Protein AF-0000000087147499 (afdb_homodimer)

Structure (mmCIF, N/CA/C/O backbone):
data_AF-0000000087147499-model_v1
#
loop_
_entity.id
_entity.type
_entity.pdbx_description
1 polymer 'DUF4188 domain-containing protein'
#
loop_
_atom_site.group_PDB
_atom_site.id
_atom_site.type_symbol
_atom_site.label_atom_id
_atom_site.label_alt_id
_atom_site.label_comp_id
_atom_site.label_asym_id
_atom_site.label_entity_id
_atom_site.label_seq_id
_atom_site.pdbx_PDB_ins_code
_atom_site.Cartn_x
_atom_site.Cartn_y
_atom_site.Cartn_z
_atom_site.occupancy
_atom_site.B_iso_or_equiv
_atom_site.auth_seq_id
_atom_site.auth_comp_id
_atom_site.auth_asym_id
_atom_site.auth_atom_id
_atom_site.pdbx_PDB_model_num
ATOM 1 N N . MET A 1 1 ? 22.266 6.664 6.832 1 41.16 1 MET A N 1
ATOM 2 C CA . MET A 1 1 ? 20.859 6.52 7.227 1 41.16 1 MET A CA 1
ATOM 3 C C . MET A 1 1 ? 20.062 7.773 6.887 1 41.16 1 MET A C 1
ATOM 5 O O . MET A 1 1 ? 20.391 8.867 7.352 1 41.16 1 MET A O 1
ATOM 9 N N . THR A 1 2 ? 19.609 8.023 5.672 1 61.56 2 THR A N 1
ATOM 10 C CA . THR A 1 2 ? 19.078 9.336 5.316 1 61.56 2 THR A CA 1
ATOM 11 C C . THR A 1 2 ? 18.109 9.828 6.379 1 61.56 2 THR A C 1
ATOM 13 O O . THR A 1 2 ? 17.25 9.07 6.852 1 61.56 2 THR A O 1
ATOM 16 N N . GLY A 1 3 ? 18.562 10.781 7.137 1 85.5 3 GLY A N 1
ATOM 17 C CA . GLY A 1 3 ? 17.984 11.289 8.367 1 85.5 3 GLY A CA 1
ATOM 18 C C . GLY A 1 3 ? 16.578 11.82 8.195 1 85.5 3 GLY A C 1
ATOM 19 O O . GLY A 1 3 ? 16.094 11.938 7.066 1 85.5 3 GLY A O 1
ATOM 20 N N . VAL A 1 4 ? 15.875 11.898 9.242 1 92.88 4 VAL A N 1
ATOM 21 C CA . VAL A 1 4 ? 14.539 12.477 9.328 1 92.88 4 VAL A CA 1
ATOM 22 C C . VAL A 1 4 ? 14.562 13.914 8.812 1 92.88 4 VAL A C 1
ATOM 24 O O . VAL A 1 4 ? 15.453 14.695 9.172 1 92.88 4 VAL A O 1
ATOM 27 N N . ILE A 1 5 ? 13.719 14.25 7.859 1 92.94 5 ILE A N 1
ATOM 28 C CA . ILE A 1 5 ? 13.508 15.609 7.367 1 92.94 5 ILE A CA 1
ATOM 29 C C . ILE A 1 5 ? 12.477 16.328 8.242 1 92.94 5 ILE A C 1
ATOM 31 O O . ILE A 1 5 ? 11.289 15.992 8.219 1 92.94 5 ILE A O 1
ATOM 35 N N . PRO A 1 6 ? 12.93 17.234 9 1 90 6 PRO A N 1
ATOM 36 C CA . PRO A 1 6 ? 12.055 17.859 10 1 90 6 PRO A CA 1
ATOM 37 C C . PRO A 1 6 ? 11.133 18.922 9.398 1 90 6 PRO A C 1
ATOM 39 O O . PRO A 1 6 ? 11.109 20.062 9.867 1 90 6 PRO A O 1
ATOM 42 N N . GLU A 1 7 ? 10.492 18.672 8.406 1 91.25 7 GLU A N 1
ATOM 43 C CA . GLU A 1 7 ? 9.516 19.531 7.742 1 91.25 7 GLU A CA 1
ATOM 44 C C . GLU A 1 7 ? 8.508 18.703 6.945 1 91.25 7 GLU A C 1
ATOM 46 O O . GLU A 1 7 ? 8.68 17.5 6.777 1 91.25 7 GLU A O 1
ATOM 51 N N . ARG A 1 8 ? 7.469 19.391 6.527 1 94.81 8 ARG A N 1
ATOM 52 C CA . ARG A 1 8 ? 6.457 18.766 5.676 1 94.81 8 ARG A CA 1
ATOM 53 C C . ARG A 1 8 ? 6.84 18.875 4.203 1 94.81 8 ARG A C 1
ATOM 55 O O . ARG A 1 8 ? 7.02 19.984 3.68 1 94.81 8 ARG A O 1
ATOM 62 N N . VAL A 1 9 ? 6.961 17.719 3.576 1 96.5 9 VAL A N 1
ATOM 63 C CA . VAL A 1 9 ? 7.379 17.719 2.178 1 96.5 9 VAL A CA 1
ATOM 64 C C . VAL A 1 9 ? 6.445 16.828 1.361 1 96.5 9 VAL A C 1
ATOM 66 O O . VAL A 1 9 ? 5.664 16.062 1.922 1 96.5 9 VAL A O 1
ATOM 69 N N . THR A 1 10 ? 6.434 17.031 0.096 1 97.75 10 THR A N 1
ATOM 70 C CA . THR A 1 10 ? 5.742 16.188 -0.875 1 97.75 10 THR A CA 1
ATOM 71 C C . THR A 1 10 ? 6.719 15.641 -1.912 1 97.75 10 THR A C 1
ATOM 73 O O . THR A 1 10 ? 7.887 16.031 -1.939 1 97.75 10 THR A O 1
ATOM 76 N N . ALA A 1 11 ? 6.258 14.68 -2.676 1 97.88 11 ALA A N 1
ATOM 77 C CA . ALA A 1 11 ? 7.105 14.031 -3.674 1 97.88 11 ALA A CA 1
ATOM 78 C C . ALA A 1 11 ? 6.59 14.289 -5.086 1 97.88 11 ALA A C 1
ATOM 80 O O . ALA A 1 11 ? 5.391 14.172 -5.344 1 97.88 11 ALA A O 1
ATOM 81 N N . ARG A 1 12 ? 7.465 14.625 -5.934 1 96.44 12 ARG A N 1
ATOM 82 C CA . ARG A 1 12 ? 7.16 14.758 -7.355 1 96.44 12 ARG A CA 1
ATOM 83 C C . ARG A 1 12 ? 7.781 13.617 -8.156 1 96.44 12 ARG A C 1
ATOM 85 O O . ARG A 1 12 ? 9 13.477 -8.195 1 96.44 12 ARG A O 1
ATOM 92 N N . VAL A 1 13 ? 6.93 12.844 -8.719 1 95.56 13 VAL A N 1
ATOM 93 C CA . VAL A 1 13 ? 7.355 11.75 -9.586 1 95.56 13 VAL A CA 1
ATOM 94 C C . VAL A 1 13 ? 6.906 12.031 -11.016 1 95.56 13 VAL A C 1
ATOM 96 O O . VAL A 1 13 ? 5.727 12.289 -11.266 1 95.56 13 VAL A O 1
ATOM 99 N N . ASP A 1 14 ? 7.828 11.953 -11.945 1 92.31 14 ASP A N 1
ATOM 100 C CA . ASP A 1 14 ? 7.496 12.227 -13.344 1 92.31 14 ASP A CA 1
ATOM 101 C C . ASP A 1 14 ? 7.023 10.961 -14.055 1 92.31 14 ASP A C 1
ATOM 103 O O . ASP A 1 14 ? 7.57 9.883 -13.828 1 92.31 14 ASP A O 1
ATOM 107 N N . GLY A 1 15 ? 5.973 11.133 -14.836 1 94 15 GLY A N 1
ATOM 108 C CA . GLY A 1 15 ? 5.516 10.039 -15.672 1 94 15 GLY A CA 1
ATOM 109 C C . GLY A 1 15 ? 4.684 9.016 -14.922 1 94 15 GLY A C 1
ATOM 110 O O . GLY A 1 15 ? 4.082 9.336 -13.891 1 94 15 GLY A O 1
ATOM 111 N N . THR A 1 16 ? 4.469 7.887 -15.508 1 96.62 16 THR A N 1
ATOM 112 C CA . THR A 1 16 ? 3.705 6.785 -14.938 1 96.62 16 THR A CA 1
ATOM 113 C C . THR A 1 16 ? 4.594 5.906 -14.062 1 96.62 16 THR A C 1
ATOM 115 O O . THR A 1 16 ? 5.816 5.898 -14.219 1 96.62 16 THR A O 1
ATOM 118 N N . PHE A 1 17 ? 4.035 5.297 -13.109 1 98.19 17 PHE A N 1
ATOM 119 C CA . PHE A 1 17 ? 4.719 4.293 -12.305 1 98.19 17 PHE A CA 1
ATOM 120 C C . PHE A 1 17 ? 3.744 3.227 -11.82 1 98.19 17 PHE A C 1
ATOM 122 O O . PHE A 1 17 ? 2.549 3.295 -12.109 1 98.19 17 PHE A O 1
ATOM 129 N N . VAL A 1 18 ? 4.301 2.195 -11.172 1 98.69 18 VAL A N 1
ATOM 130 C CA . VAL A 1 18 ? 3.492 1.078 -10.703 1 98.69 18 VAL A CA 1
ATOM 131 C C . VAL A 1 18 ? 3.672 0.911 -9.195 1 98.69 18 VAL A C 1
ATOM 133 O O . VAL A 1 18 ? 4.793 0.985 -8.688 1 98.69 18 VAL A O 1
ATOM 136 N N . VAL A 1 19 ? 2.588 0.88 -8.484 1 98.88 19 VAL A N 1
ATOM 137 C CA . VAL A 1 19 ? 2.6 0.433 -7.098 1 98.88 19 VAL A CA 1
ATOM 138 C C . VAL A 1 19 ? 2.234 -1.048 -7.027 1 98.88 19 VAL A C 1
ATOM 140 O O . VAL A 1 19 ? 1.17 -1.454 -7.496 1 98.88 19 VAL A O 1
ATOM 143 N N . PHE A 1 20 ? 3.154 -1.852 -6.547 1 98.88 20 PHE A N 1
ATOM 144 C CA . PHE A 1 20 ? 3.012 -3.299 -6.449 1 98.88 20 PHE A CA 1
ATOM 145 C C . PHE A 1 20 ? 3.031 -3.748 -4.992 1 98.88 20 PHE A C 1
ATOM 147 O O . PHE A 1 20 ? 4.031 -3.566 -4.297 1 98.88 20 PHE A O 1
ATOM 154 N N . ARG A 1 21 ? 1.914 -4.273 -4.547 1 98.75 21 ARG A N 1
ATOM 155 C CA . ARG A 1 21 ? 1.819 -4.82 -3.195 1 98.75 21 ARG A CA 1
ATOM 156 C C . ARG A 1 21 ? 1.794 -6.344 -3.221 1 98.75 21 ARG A C 1
ATOM 158 O O . ARG A 1 21 ? 0.967 -6.945 -3.908 1 98.75 21 ARG A O 1
ATOM 165 N N . ILE A 1 22 ? 2.672 -6.902 -2.451 1 98.31 22 ILE A N 1
ATOM 166 C CA . ILE A 1 22 ? 2.758 -8.359 -2.398 1 98.31 22 ILE A CA 1
ATOM 167 C C . ILE A 1 22 ? 2.861 -8.812 -0.946 1 98.31 22 ILE A C 1
ATOM 169 O O . ILE A 1 22 ? 3.502 -8.156 -0.125 1 98.31 22 ILE A O 1
ATOM 173 N N . GLY A 1 23 ? 2.207 -9.945 -0.702 1 96.94 23 GLY A N 1
ATOM 174 C CA . GLY A 1 23 ? 2.232 -10.406 0.676 1 96.94 23 GLY A CA 1
ATOM 175 C C . GLY A 1 23 ? 2.135 -11.914 0.801 1 96.94 23 GLY A C 1
ATOM 176 O O . GLY A 1 23 ? 1.7 -12.594 -0.132 1 96.94 23 GLY A O 1
ATOM 177 N N . MET A 1 24 ? 2.564 -12.359 1.915 1 96.5 24 MET A N 1
ATOM 178 C CA . MET A 1 24 ? 2.449 -13.75 2.363 1 96.5 24 MET A CA 1
ATOM 179 C C . MET A 1 24 ? 1.695 -13.828 3.686 1 96.5 24 MET A C 1
ATOM 181 O O . MET A 1 24 ? 1.859 -12.969 4.555 1 96.5 24 MET A O 1
ATOM 185 N N . ARG A 1 25 ? 0.899 -14.812 3.797 1 96.38 25 ARG A N 1
ATOM 186 C CA . ARG A 1 25 ? 0.201 -15.094 5.047 1 96.38 25 ARG A CA 1
ATOM 187 C C . ARG A 1 25 ? 0.507 -16.5 5.547 1 96.38 25 ARG A C 1
ATOM 189 O O . ARG A 1 25 ? 0.415 -17.469 4.785 1 96.38 25 ARG A O 1
ATOM 196 N N . ILE A 1 26 ? 0.837 -16.562 6.801 1 95.94 26 ILE A N 1
ATOM 197 C CA . ILE A 1 26 ? 1.053 -17.859 7.43 1 95.94 26 ILE A CA 1
ATOM 198 C C . ILE A 1 26 ? -0.257 -18.359 8.031 1 95.94 26 ILE A C 1
ATOM 200 O O . ILE A 1 26 ? -0.681 -17.891 9.094 1 95.94 26 ILE A O 1
ATOM 204 N N . ASN A 1 27 ? -0.814 -19.344 7.355 1 94.81 27 ASN A N 1
ATOM 205 C CA . ASN A 1 27 ? -2.092 -19.891 7.805 1 94.81 27 ASN A CA 1
ATOM 206 C C . ASN A 1 27 ? -1.899 -20.953 8.891 1 94.81 27 ASN A C 1
ATOM 208 O O . ASN A 1 27 ? -2.76 -21.109 9.758 1 94.81 27 ASN A O 1
ATOM 212 N N . SER A 1 28 ? -0.826 -21.641 8.727 1 93.5 28 SER A N 1
ATOM 213 C CA . SER A 1 28 ? -0.449 -22.625 9.727 1 93.5 28 SER A CA 1
ATOM 214 C C . SER A 1 28 ? 0.905 -22.297 10.352 1 93.5 28 SER A C 1
ATOM 216 O O . SER A 1 28 ? 1.939 -22.797 9.891 1 93.5 28 SER A O 1
ATOM 218 N N . LEU A 1 29 ? 0.872 -21.703 11.484 1 94.19 29 LEU A N 1
ATOM 219 C CA . LEU A 1 29 ? 2.074 -21.141 12.094 1 94.19 29 LEU A CA 1
ATOM 220 C C . LEU A 1 29 ? 3.033 -22.25 12.516 1 94.19 29 LEU A C 1
ATOM 222 O O . LEU A 1 29 ? 4.254 -22.062 12.484 1 94.19 29 LEU A O 1
ATOM 226 N N . TRP A 1 30 ? 2.484 -23.422 12.852 1 94.06 30 TRP A N 1
ATOM 227 C CA . TRP A 1 30 ? 3.314 -24.484 13.406 1 94.06 30 TRP A CA 1
ATOM 228 C C . TRP A 1 30 ? 4.035 -25.25 12.305 1 94.06 30 TRP A C 1
ATOM 230 O O . TRP A 1 30 ? 4.992 -25.984 12.57 1 94.06 30 TRP A O 1
ATOM 240 N N . LYS A 1 31 ? 3.555 -25.141 11.125 1 93.5 31 LYS A N 1
ATOM 241 C CA . LYS A 1 31 ? 4.172 -25.859 10.016 1 93.5 31 LYS A CA 1
ATOM 242 C C . LYS A 1 31 ? 5.301 -25.047 9.391 1 93.5 31 LYS A C 1
ATOM 244 O O . LYS A 1 31 ? 5.246 -24.688 8.211 1 93.5 31 LYS A O 1
ATOM 249 N N . VAL A 1 32 ? 6.316 -24.859 10.141 1 94.19 32 VAL A N 1
ATOM 250 C CA . VAL A 1 32 ? 7.441 -24 9.805 1 94.19 32 VAL A CA 1
ATOM 251 C C . VAL A 1 32 ? 8.062 -24.438 8.484 1 94.19 32 VAL A C 1
ATOM 253 O O . VAL A 1 32 ? 8.461 -23.609 7.664 1 94.19 32 VAL A O 1
ATOM 256 N N . HIS A 1 33 ? 8.07 -25.703 8.234 1 91.69 33 HIS A N 1
ATOM 257 C CA . HIS A 1 33 ? 8.719 -26.25 7.043 1 91.69 33 HIS A CA 1
ATOM 258 C C . HIS A 1 33 ? 7.945 -25.891 5.781 1 91.69 33 HIS A C 1
ATOM 260 O O . HIS A 1 33 ? 8.469 -26 4.672 1 91.69 33 HIS A O 1
ATOM 266 N N . ARG A 1 34 ? 6.695 -25.5 5.992 1 91.06 34 ARG A N 1
ATOM 267 C CA . ARG A 1 34 ? 5.867 -25.172 4.836 1 91.06 34 ARG A CA 1
ATOM 268 C C . ARG A 1 34 ? 6.012 -23.688 4.473 1 91.06 34 ARG A C 1
ATOM 270 O O . ARG A 1 34 ? 6.082 -23.344 3.293 1 91.06 34 ARG A O 1
ATOM 277 N N . TRP A 1 35 ? 6.125 -22.859 5.484 1 92.94 35 TRP A N 1
ATOM 278 C CA . TRP A 1 35 ? 6.062 -21.438 5.16 1 92.94 35 TRP A CA 1
ATOM 279 C C . TRP A 1 35 ? 7.453 -20.812 5.172 1 92.94 35 TRP A C 1
ATOM 281 O O . TRP A 1 35 ? 7.672 -19.766 4.57 1 92.94 35 TRP A O 1
ATOM 291 N N . LEU A 1 36 ? 8.422 -21.375 5.777 1 94.31 36 LEU A N 1
ATOM 292 C CA . LEU A 1 36 ? 9.75 -20.781 5.891 1 94.31 36 LEU A CA 1
ATOM 293 C C . LEU A 1 36 ? 10.398 -20.641 4.52 1 94.31 36 LEU A C 1
ATOM 295 O O . LEU A 1 36 ? 10.961 -19.594 4.199 1 94.31 36 LEU A O 1
ATOM 299 N N . PRO A 1 37 ? 10.359 -21.688 3.666 1 92.62 37 PRO A N 1
ATOM 300 C CA . PRO A 1 37 ? 10.969 -21.516 2.344 1 92.62 37 PRO A CA 1
ATOM 301 C C . PRO A 1 37 ? 10.359 -20.375 1.549 1 92.62 37 PRO A C 1
ATOM 303 O O . PRO A 1 37 ? 11.078 -19.656 0.841 1 92.62 37 PRO A O 1
ATOM 306 N N . VAL A 1 38 ? 9.039 -20.219 1.616 1 92.69 38 VAL A N 1
ATOM 307 C CA . VAL A 1 38 ? 8.352 -19.125 0.925 1 92.69 38 VAL A CA 1
ATOM 308 C C . VAL A 1 38 ? 8.82 -17.781 1.486 1 92.69 38 VAL A C 1
ATOM 310 O O . VAL A 1 38 ? 9.141 -16.875 0.729 1 92.69 38 VAL A O 1
ATOM 313 N N . PHE A 1 39 ? 8.938 -17.766 2.771 1 94.81 39 PHE A N 1
ATOM 314 C CA . PHE A 1 39 ? 9.367 -16.562 3.461 1 94.81 39 PHE A CA 1
ATOM 315 C C . PHE A 1 39 ? 10.773 -16.172 3.029 1 94.81 39 PHE A C 1
ATOM 317 O O . PHE A 1 39 ? 11.055 -14.984 2.807 1 94.81 39 PHE A O 1
ATOM 324 N N . LEU A 1 40 ? 11.648 -17.047 2.811 1 94.75 40 LEU A N 1
ATOM 325 C CA . LEU A 1 40 ? 13.055 -16.797 2.529 1 94.75 40 LEU A CA 1
ATOM 326 C C . LEU A 1 40 ? 13.266 -16.453 1.059 1 94.75 40 LEU A C 1
ATOM 328 O O . LEU A 1 40 ? 14.328 -15.961 0.677 1 94.75 40 LEU A O 1
ATOM 332 N N . SER A 1 41 ? 12.273 -16.688 0.275 1 95.06 41 SER A N 1
ATOM 333 C CA . SER A 1 41 ? 12.398 -16.375 -1.146 1 95.06 41 SER A CA 1
ATOM 334 C C . SER A 1 41 ? 12.391 -14.875 -1.386 1 95.06 41 SER A C 1
ATOM 336 O O . SER A 1 41 ? 13.016 -14.383 -2.33 1 95.06 41 SER A O 1
ATOM 338 N N . MET A 1 42 ? 11.758 -14.188 -0.519 1 95 42 MET A N 1
ATOM 339 C CA . MET A 1 42 ? 11.547 -12.75 -0.71 1 95 42 MET A CA 1
ATOM 340 C C . MET A 1 42 ? 12.867 -12 -0.647 1 95 42 MET A C 1
ATOM 342 O O . MET A 1 42 ? 13.203 -11.242 -1.563 1 95 42 MET A O 1
ATOM 346 N N . PRO A 1 43 ? 13.695 -12.211 0.423 1 95.69 43 PRO A N 1
ATOM 347 C CA . PRO A 1 43 ? 14.969 -11.484 0.461 1 95.69 43 PRO A CA 1
ATOM 348 C C . PRO A 1 43 ? 15.891 -11.844 -0.702 1 95.69 43 PRO A C 1
ATOM 350 O O . PRO A 1 43 ? 16.672 -11 -1.164 1 95.69 43 PRO A O 1
ATOM 353 N N . ARG A 1 44 ? 15.867 -13.016 -1.183 1 96.06 44 ARG A N 1
ATOM 354 C CA . ARG A 1 44 ? 16.656 -13.406 -2.344 1 96.06 44 ARG A CA 1
ATOM 355 C C . ARG A 1 44 ? 16.25 -12.602 -3.576 1 96.06 44 ARG A C 1
ATOM 357 O O . ARG A 1 44 ? 17.109 -12.078 -4.289 1 96.06 44 ARG A O 1
ATOM 364 N N . MET A 1 45 ? 15.016 -12.516 -3.768 1 97.88 45 MET A N 1
ATOM 365 C CA . MET A 1 45 ? 14.5 -11.766 -4.91 1 97.88 45 MET A CA 1
ATOM 366 C C . MET A 1 45 ? 14.852 -10.289 -4.793 1 97.88 45 MET A C 1
ATOM 368 O O . MET A 1 45 ? 15.234 -9.656 -5.777 1 97.88 45 MET A O 1
ATOM 372 N N . LEU A 1 46 ? 14.727 -9.781 -3.609 1 97.44 46 LEU A N 1
ATOM 373 C CA . LEU A 1 46 ? 15 -8.367 -3.396 1 97.44 46 LEU A CA 1
ATOM 374 C C . LEU A 1 46 ? 16.469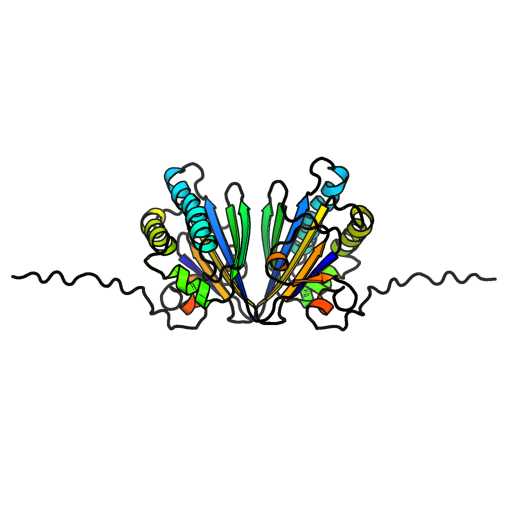 -8.055 -3.643 1 97.44 46 LEU A C 1
ATOM 376 O O . LEU A 1 46 ? 16.797 -7.035 -4.258 1 97.44 46 LEU A O 1
ATOM 380 N N . ARG A 1 47 ? 17.375 -8.914 -3.195 1 97.06 47 ARG A N 1
ATOM 381 C CA . ARG A 1 47 ? 18.797 -8.727 -3.416 1 97.06 47 ARG A CA 1
ATOM 382 C C . ARG A 1 47 ? 19.125 -8.711 -4.906 1 97.06 47 ARG A C 1
ATOM 384 O O . ARG A 1 47 ? 19.922 -7.875 -5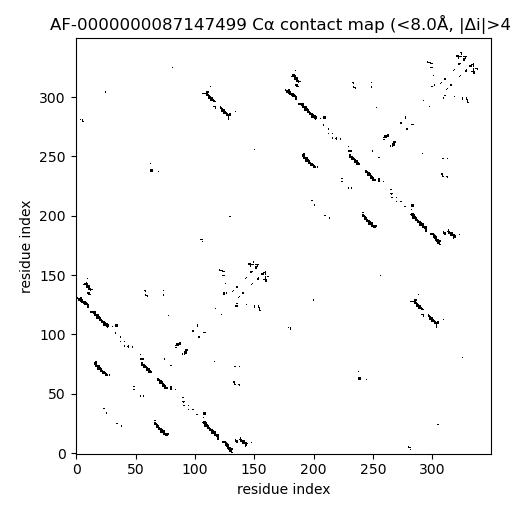.363 1 97.06 47 ARG A O 1
ATOM 391 N N . GLU A 1 48 ? 18.516 -9.625 -5.562 1 97.44 48 GLU A N 1
ATOM 392 C CA . GLU A 1 48 ? 18.703 -9.727 -7.008 1 97.44 48 GLU A CA 1
ATOM 393 C C . GLU A 1 48 ? 18.25 -8.461 -7.715 1 97.44 48 GLU A C 1
ATOM 395 O O . GLU A 1 48 ? 18.953 -7.93 -8.578 1 97.44 48 GLU A O 1
ATOM 400 N N . LEU A 1 49 ? 17.094 -7.965 -7.355 1 97.94 49 LEU A N 1
ATOM 401 C CA . LEU A 1 49 ? 16.516 -6.77 -7.965 1 97.94 49 LEU A CA 1
ATOM 402 C C . LEU A 1 49 ? 17.344 -5.535 -7.625 1 97.94 49 LEU A C 1
ATOM 404 O O . LEU A 1 49 ? 17.594 -4.695 -8.492 1 97.94 49 LEU A O 1
ATOM 408 N N . GLU A 1 50 ? 17.797 -5.422 -6.398 1 95.94 50 GLU A N 1
ATOM 409 C CA . GLU A 1 50 ? 18.547 -4.266 -5.934 1 95.94 50 GLU A CA 1
ATOM 410 C C . GLU A 1 50 ? 19.938 -4.23 -6.562 1 95.94 50 GLU A C 1
ATOM 412 O O . GLU A 1 50 ? 20.531 -3.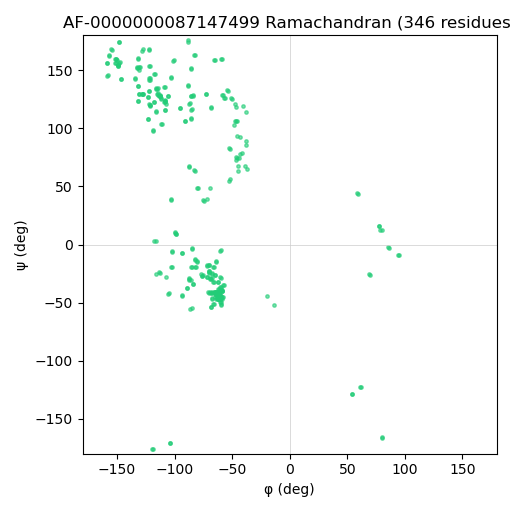158 -6.723 1 95.94 50 GLU A O 1
ATOM 417 N N . ALA A 1 51 ? 20.422 -5.348 -6.969 1 96.81 51 ALA A N 1
ATOM 418 C CA . ALA A 1 51 ? 21.766 -5.449 -7.555 1 96.81 51 ALA A CA 1
ATOM 419 C C . ALA A 1 51 ? 21.75 -5.023 -9.016 1 96.81 51 ALA A C 1
ATOM 421 O O . ALA A 1 51 ? 22.812 -4.77 -9.602 1 96.81 51 ALA A O 1
ATOM 422 N N . ASP A 1 52 ? 20.594 -4.938 -9.609 1 96.94 52 ASP A N 1
ATOM 423 C CA . ASP A 1 52 ? 20.453 -4.578 -11.016 1 96.94 52 ASP A CA 1
ATOM 424 C C . ASP A 1 52 ? 19.812 -3.205 -11.172 1 96.94 52 ASP A C 1
ATOM 426 O O . ASP A 1 52 ? 18.578 -3.086 -11.141 1 96.94 52 ASP A O 1
ATOM 430 N N . PRO A 1 53 ? 20.562 -2.232 -11.469 1 94.19 53 PRO A N 1
ATOM 431 C CA . PRO A 1 53 ? 19.984 -0.892 -11.602 1 94.19 53 PRO A CA 1
ATOM 432 C C . PRO A 1 53 ? 18.984 -0.791 -12.742 1 94.19 53 PRO A C 1
ATOM 434 O O . PRO A 1 53 ? 18.188 0.153 -12.789 1 94.19 53 PRO A O 1
ATOM 437 N N . GLU A 1 54 ? 18.969 -1.752 -13.609 1 96.62 54 GLU A N 1
ATOM 438 C CA . GLU A 1 54 ? 18.078 -1.715 -14.766 1 96.62 54 GLU A CA 1
ATOM 439 C C . GLU A 1 54 ? 16.828 -2.572 -14.531 1 96.62 54 GLU A C 1
ATOM 441 O O . GLU A 1 54 ? 16.031 -2.775 -15.445 1 96.62 54 GLU A O 1
ATOM 446 N N . SER A 1 55 ? 16.625 -3.016 -13.352 1 97.62 55 SER A N 1
ATOM 447 C CA . SER A 1 55 ? 15.516 -3.912 -13.055 1 97.62 55 SER A CA 1
ATOM 448 C C . SER A 1 55 ? 14.18 -3.189 -13.164 1 97.62 55 SER A C 1
ATOM 450 O O . SER A 1 55 ? 13.148 -3.816 -13.414 1 97.62 55 SER A O 1
ATOM 452 N N . GLY A 1 56 ? 14.211 -1.84 -12.906 1 98.12 56 GLY A N 1
ATOM 453 C CA . GLY A 1 56 ? 12.992 -1.057 -12.891 1 98.12 56 GLY A CA 1
ATOM 454 C C . GLY A 1 56 ? 12.391 -0.922 -11.5 1 98.12 56 GLY A C 1
ATOM 455 O O . GLY A 1 56 ? 11.43 -0.179 -11.305 1 98.12 56 GLY A O 1
ATOM 456 N N . LEU A 1 57 ? 12.922 -1.66 -10.5 1 98.5 57 LEU A N 1
ATOM 457 C CA . LEU A 1 57 ? 12.492 -1.478 -9.117 1 98.5 57 LEU A CA 1
ATOM 458 C C . LEU A 1 57 ? 13.039 -0.171 -8.555 1 98.5 57 LEU A C 1
ATOM 460 O O . LEU A 1 57 ? 14.242 0.084 -8.609 1 98.5 57 LEU A O 1
ATOM 464 N N . LEU A 1 58 ? 12.18 0.611 -7.988 1 97.81 58 LEU A N 1
ATOM 465 C CA . LEU A 1 58 ? 12.57 1.938 -7.523 1 97.81 58 LEU A CA 1
ATOM 466 C C . LEU A 1 58 ? 12.695 1.967 -6.004 1 97.81 58 LEU A C 1
ATOM 468 O O . LEU A 1 58 ? 13.594 2.615 -5.465 1 97.81 58 LEU A O 1
ATOM 472 N N . GLU A 1 59 ? 11.797 1.36 -5.344 1 97.75 59 GLU A N 1
ATOM 473 C CA . GLU A 1 59 ? 11.727 1.393 -3.887 1 97.75 59 GLU A CA 1
ATOM 474 C C . GLU A 1 59 ? 10.93 0.211 -3.344 1 97.75 59 GLU A C 1
ATOM 476 O O . GLU A 1 59 ? 10.016 -0.285 -4.008 1 97.75 59 GLU A O 1
ATOM 481 N N . THR A 1 60 ? 11.336 -0.289 -2.191 1 97.75 60 THR A N 1
ATOM 482 C CA . THR A 1 60 ? 10.586 -1.314 -1.469 1 97.75 60 THR A CA 1
ATOM 483 C C . THR A 1 60 ? 10.367 -0.897 -0.019 1 97.75 60 THR A C 1
ATOM 485 O O . THR A 1 60 ? 11.289 -0.429 0.649 1 97.75 60 THR A O 1
ATOM 488 N N . GLN A 1 61 ? 9.125 -0.99 0.378 1 96.06 61 GLN A N 1
ATOM 489 C CA . GLN A 1 61 ? 8.758 -0.854 1.784 1 96.06 61 GLN A CA 1
ATOM 490 C C . GLN A 1 61 ? 8.242 -2.174 2.348 1 96.06 61 GLN A C 1
ATOM 492 O O . GLN A 1 61 ? 7.32 -2.777 1.788 1 96.06 61 GLN A O 1
ATOM 497 N N . ALA A 1 62 ? 8.836 -2.545 3.475 1 94.56 62 ALA A N 1
ATOM 498 C CA . ALA A 1 62 ? 8.445 -3.816 4.078 1 94.56 62 ALA A CA 1
ATOM 499 C C . ALA A 1 62 ? 7.652 -3.592 5.363 1 94.56 62 ALA A C 1
ATOM 501 O O . ALA A 1 62 ? 7.973 -2.695 6.148 1 94.56 62 ALA A O 1
ATOM 502 N N . SER A 1 63 ? 6.605 -4.312 5.492 1 94.19 63 SER A N 1
ATOM 503 C CA . SER A 1 63 ? 5.824 -4.438 6.719 1 94.19 63 SER A CA 1
ATOM 504 C C . SER A 1 63 ? 5.719 -5.895 7.156 1 94.19 63 SER A C 1
ATOM 506 O O . SER A 1 63 ? 4.945 -6.668 6.582 1 94.19 63 SER A O 1
ATOM 508 N N . LEU A 1 64 ? 6.441 -6.172 8.242 1 92.31 64 LEU A N 1
ATOM 509 C CA . LEU A 1 64 ? 6.52 -7.559 8.688 1 92.31 64 LEU A CA 1
ATOM 510 C C . LEU A 1 64 ? 5.719 -7.766 9.969 1 92.31 64 LEU A C 1
ATOM 512 O O . LEU A 1 64 ? 5.891 -7.027 10.938 1 92.31 64 LEU A O 1
ATOM 516 N N . GLY A 1 65 ? 4.824 -8.688 9.867 1 89.81 65 GLY A N 1
ATOM 517 C CA . GLY A 1 65 ? 4.035 -9.07 11.031 1 89.81 65 GLY A CA 1
ATOM 518 C C . GLY A 1 65 ? 4.207 -10.523 11.422 1 89.81 65 GLY A C 1
ATOM 519 O O . GLY A 1 65 ? 5.043 -11.227 10.852 1 89.81 65 GLY A O 1
ATOM 520 N N . LEU A 1 66 ? 3.432 -10.891 12.422 1 86.94 66 LEU A N 1
ATOM 521 C CA . LEU A 1 66 ? 3.525 -12.258 12.914 1 86.94 66 LEU A CA 1
ATOM 522 C C . LEU A 1 66 ? 3.02 -13.25 11.867 1 86.94 66 LEU A C 1
ATOM 524 O O . LEU A 1 66 ? 3.701 -14.219 11.547 1 86.94 66 LEU A O 1
ATOM 528 N N . ARG A 1 67 ? 1.876 -12.961 11.258 1 92.69 67 ARG A N 1
ATOM 529 C CA . ARG A 1 67 ? 1.28 -13.898 10.312 1 92.69 67 ARG A CA 1
ATOM 530 C C . ARG A 1 67 ? 1.288 -13.328 8.898 1 92.69 67 ARG A C 1
ATOM 532 O O . ARG A 1 67 ? 1.243 -14.07 7.918 1 92.69 67 ARG A O 1
ATOM 539 N N . GLU A 1 68 ? 1.336 -12.023 8.891 1 94.75 68 GLU A N 1
ATOM 540 C CA . GLU A 1 68 ? 1.213 -11.359 7.594 1 94.75 68 GLU A CA 1
ATOM 541 C C . GLU A 1 68 ? 2.467 -10.555 7.262 1 94.75 68 GLU A C 1
ATOM 543 O O . GLU A 1 68 ? 2.902 -9.719 8.055 1 94.75 68 GLU A O 1
ATOM 548 N N . GLN A 1 69 ? 3.064 -10.883 6.137 1 95.69 69 GLN A N 1
ATOM 549 C CA . GLN A 1 69 ? 4.199 -10.141 5.594 1 95.69 69 GLN A CA 1
ATOM 550 C C . GLN A 1 69 ? 3.818 -9.414 4.309 1 95.69 69 GLN A C 1
ATOM 552 O O . GLN A 1 69 ? 3.307 -10.023 3.371 1 95.69 69 GLN A O 1
ATOM 557 N N . THR A 1 70 ? 4.074 -8.125 4.312 1 97.25 70 THR A N 1
ATOM 558 C CA . THR A 1 70 ? 3.684 -7.367 3.131 1 97.25 70 THR A CA 1
ATOM 559 C C . THR A 1 70 ? 4.828 -6.477 2.66 1 97.25 70 THR A C 1
ATOM 561 O O . THR A 1 70 ? 5.508 -5.844 3.473 1 97.25 70 THR A O 1
ATOM 564 N N . LEU A 1 71 ? 5.051 -6.445 1.371 1 97.62 71 LEU A N 1
ATOM 565 C CA . LEU A 1 71 ? 5.934 -5.492 0.712 1 97.62 71 LEU A CA 1
ATOM 566 C C . LEU A 1 71 ? 5.148 -4.57 -0.215 1 97.62 71 LEU A C 1
ATOM 568 O O . LEU A 1 71 ? 4.242 -5.02 -0.919 1 97.62 71 LEU A O 1
ATOM 572 N N . THR A 1 72 ? 5.453 -3.33 -0.123 1 98.38 72 THR A N 1
ATOM 573 C CA . THR A 1 72 ? 5.031 -2.377 -1.143 1 98.38 72 THR A CA 1
ATOM 574 C C . THR A 1 72 ? 6.219 -1.918 -1.981 1 98.38 72 THR A C 1
ATOM 576 O O . THR A 1 72 ? 7.195 -1.391 -1.447 1 98.38 72 THR A O 1
ATOM 579 N N . GLN A 1 73 ? 6.051 -2.16 -3.234 1 98.62 73 GLN A N 1
ATOM 580 C CA . GLN A 1 73 ? 7.121 -1.81 -4.16 1 98.62 73 GLN A CA 1
ATOM 581 C C . GLN A 1 73 ? 6.656 -0.768 -5.172 1 98.62 73 GLN A C 1
ATOM 583 O O . GLN A 1 73 ? 5.488 -0.762 -5.574 1 98.62 73 GLN A O 1
ATOM 588 N N . TYR A 1 74 ? 7.582 0.035 -5.527 1 98.62 74 TYR A N 1
ATOM 589 C CA . TYR A 1 74 ? 7.383 1.002 -6.602 1 98.62 74 TYR A CA 1
ATOM 590 C C . TYR A 1 74 ? 8.258 0.667 -7.805 1 98.62 74 TYR A C 1
ATOM 592 O O . TYR A 1 74 ? 9.453 0.415 -7.656 1 98.62 74 TYR A O 1
ATOM 600 N N . TRP A 1 75 ? 7.648 0.585 -9 1 98.56 75 TRP A N 1
ATOM 601 C CA . TRP A 1 75 ? 8.336 0.196 -10.227 1 98.56 75 TRP A CA 1
ATOM 602 C C . TRP A 1 75 ? 8.211 1.283 -11.289 1 98.56 75 TRP A C 1
ATOM 604 O O . TRP A 1 75 ? 7.207 1.996 -11.336 1 98.56 75 TRP A O 1
ATOM 614 N N . GLU A 1 76 ? 9.141 1.321 -12.148 1 97.75 76 GLU A N 1
ATOM 615 C CA . GLU A 1 76 ? 9.133 2.258 -13.266 1 97.75 76 GLU A CA 1
ATOM 616 C C . GLU A 1 76 ? 7.965 1.985 -14.203 1 97.75 76 GLU A C 1
ATOM 618 O O . GLU A 1 76 ? 7.383 2.916 -14.766 1 97.75 76 GLU A O 1
ATOM 623 N N . SER A 1 77 ? 7.754 0.688 -14.438 1 97.62 77 SER A N 1
ATOM 624 C CA . SER A 1 77 ? 6.672 0.303 -15.344 1 97.62 77 SER A CA 1
ATOM 625 C C . SER A 1 77 ? 6.215 -1.126 -15.078 1 97.62 77 SER A C 1
ATOM 627 O O . SER A 1 77 ? 6.918 -1.9 -14.422 1 97.62 77 SER A O 1
ATOM 629 N N . PHE A 1 78 ? 5.02 -1.416 -15.594 1 97.56 78 PHE A N 1
ATOM 630 C CA . PHE A 1 78 ? 4.523 -2.785 -15.5 1 97.56 78 PHE A CA 1
ATOM 631 C C . PHE A 1 78 ? 5.391 -3.73 -16.328 1 97.56 78 PHE A C 1
ATOM 633 O O . PHE A 1 78 ? 5.602 -4.883 -15.945 1 97.56 78 PHE A O 1
ATOM 640 N N . GLU A 1 79 ? 5.934 -3.258 -17.406 1 96.94 79 GLU A N 1
ATOM 641 C CA . GLU A 1 79 ? 6.785 -4.066 -18.281 1 96.94 79 GLU A CA 1
ATOM 642 C C . GLU A 1 79 ? 8.031 -4.547 -17.531 1 96.94 79 GLU A C 1
ATOM 644 O O . GLU A 1 79 ? 8.438 -5.703 -17.672 1 96.94 79 GLU A O 1
ATOM 649 N N . HIS A 1 80 ? 8.617 -3.695 -16.766 1 98 80 HIS A N 1
ATOM 650 C CA . HIS A 1 80 ? 9.773 -4.09 -15.961 1 98 80 HIS A CA 1
ATOM 651 C C . HIS A 1 80 ? 9.398 -5.18 -14.961 1 98 80 HIS A C 1
ATOM 653 O O . HIS A 1 80 ? 10.109 -6.18 -14.836 1 98 80 HIS A O 1
ATOM 659 N N . LEU A 1 81 ? 8.289 -4.965 -14.281 1 98.19 81 LEU A N 1
ATOM 660 C CA . LEU A 1 81 ? 7.797 -5.922 -13.297 1 98.19 81 LEU A CA 1
ATOM 661 C C . LEU A 1 81 ? 7.504 -7.27 -13.953 1 98.19 81 LEU A C 1
ATOM 663 O O . LEU A 1 81 ? 7.941 -8.312 -13.453 1 98.19 81 LEU A O 1
ATOM 667 N N . GLU A 1 82 ? 6.785 -7.242 -15.031 1 97.06 82 GLU A N 1
ATOM 668 C CA . GLU A 1 82 ? 6.418 -8.469 -15.727 1 97.06 82 GLU A CA 1
ATOM 669 C C . GLU A 1 82 ? 7.648 -9.188 -16.266 1 97.06 82 GLU A C 1
ATOM 671 O O . GLU A 1 82 ? 7.727 -10.414 -16.219 1 97.06 82 GLU A O 1
ATOM 676 N N . SER A 1 83 ? 8.602 -8.445 -16.812 1 96.69 83 SER A N 1
ATOM 677 C CA . SER A 1 83 ? 9.836 -9.031 -17.328 1 96.69 83 SER A CA 1
ATOM 678 C C . SER A 1 83 ? 10.586 -9.797 -16.25 1 96.69 83 SER A C 1
ATOM 680 O O . SER A 1 83 ? 11.062 -10.906 -16.484 1 96.69 83 SER A O 1
ATOM 682 N N . TYR A 1 84 ? 10.688 -9.227 -15.148 1 97.94 84 TYR A N 1
ATOM 683 C CA . TYR A 1 84 ? 11.344 -9.914 -14.039 1 97.94 84 TYR A CA 1
ATOM 684 C C . TYR A 1 84 ? 10.578 -11.164 -13.648 1 97.94 84 TYR A C 1
ATOM 686 O O . TYR A 1 84 ? 11.172 -12.227 -13.445 1 97.94 84 TYR A O 1
ATOM 694 N N . ALA A 1 85 ? 9.242 -11.039 -13.523 1 96.5 85 ALA A N 1
ATOM 695 C CA . ALA A 1 85 ? 8.391 -12.133 -13.078 1 96.5 85 ALA A CA 1
ATOM 696 C C . ALA A 1 85 ? 8.5 -13.336 -14.008 1 96.5 85 ALA A C 1
ATOM 698 O O . ALA A 1 85 ? 8.383 -14.484 -13.57 1 96.5 85 ALA A O 1
ATOM 699 N N . ARG A 1 86 ? 8.789 -13.062 -15.258 1 95.31 86 ARG A N 1
ATOM 700 C CA . ARG A 1 86 ? 8.734 -14.117 -16.266 1 95.31 86 ARG A CA 1
ATOM 701 C C . ARG A 1 86 ? 10.141 -14.609 -16.609 1 95.31 86 ARG A C 1
ATOM 703 O O . ARG A 1 86 ? 10.297 -15.555 -17.391 1 95.31 86 ARG A O 1
ATOM 710 N N . ASP A 1 87 ? 11.109 -13.984 -16.094 1 96.38 87 ASP A N 1
ATOM 711 C CA . ASP A 1 87 ? 12.492 -14.344 -16.406 1 96.38 87 ASP A CA 1
ATOM 712 C C . ASP A 1 87 ? 12.844 -15.711 -15.82 1 96.38 87 ASP A C 1
ATOM 714 O O . ASP A 1 87 ? 12.898 -15.875 -14.594 1 96.38 87 ASP A O 1
ATOM 718 N N . PRO A 1 88 ? 13.172 -16.656 -16.641 1 94.94 88 PRO A N 1
ATOM 719 C CA . PRO A 1 88 ? 13.445 -18 -16.141 1 94.94 88 PRO A CA 1
ATOM 720 C C . PRO A 1 88 ? 14.766 -18.094 -15.375 1 94.94 88 PRO A C 1
ATOM 722 O O . PRO A 1 88 ? 14.992 -19.047 -14.625 1 94.94 88 PRO A O 1
ATOM 725 N N . ASP A 1 89 ? 15.609 -17.109 -15.594 1 96 89 ASP A N 1
ATOM 726 C CA . ASP A 1 89 ? 16.922 -17.125 -14.953 1 96 89 ASP A CA 1
ATOM 727 C C . ASP A 1 89 ? 16.906 -16.359 -13.633 1 96 89 ASP A C 1
ATOM 729 O O . ASP A 1 89 ? 17.891 -16.344 -12.898 1 96 89 ASP A O 1
ATOM 733 N N . ALA A 1 90 ? 15.82 -15.711 -13.359 1 96.75 90 ALA A N 1
ATOM 734 C CA . ALA A 1 90 ? 15.695 -14.945 -12.117 1 96.75 90 ALA A CA 1
ATOM 735 C C . ALA A 1 90 ? 15.164 -15.82 -10.984 1 96.75 90 ALA A C 1
ATOM 737 O O . ALA A 1 90 ? 14.766 -16.969 -11.211 1 96.75 90 ALA A O 1
ATOM 738 N N . GLU A 1 91 ? 15.117 -15.281 -9.797 1 96.56 91 GLU A N 1
ATOM 739 C CA . GLU A 1 91 ? 14.758 -16.016 -8.594 1 96.56 91 GLU A CA 1
ATOM 740 C C . GLU A 1 91 ? 13.25 -16.266 -8.531 1 96.56 91 GLU A C 1
ATOM 742 O O . GLU A 1 91 ? 12.797 -17.219 -7.887 1 96.56 91 GLU A O 1
ATOM 747 N N . HIS A 1 92 ? 12.508 -15.461 -9.141 1 96.5 92 HIS A N 1
ATOM 748 C CA . HIS A 1 92 ? 11.062 -15.461 -8.938 1 96.5 92 HIS A CA 1
ATOM 749 C C . HIS A 1 92 ? 10.43 -16.719 -9.508 1 96.5 92 HIS A C 1
ATOM 751 O O . HIS A 1 92 ? 9.664 -17.406 -8.812 1 96.5 92 HIS A O 1
ATOM 757 N N . LEU A 1 93 ? 10.648 -17.078 -10.789 1 94.44 93 LEU A N 1
ATOM 758 C CA . LEU A 1 93 ? 9.945 -18.156 -11.453 1 94.44 93 LEU A CA 1
ATOM 759 C C . LEU A 1 93 ? 10.195 -19.484 -10.75 1 94.44 93 LEU A C 1
ATOM 761 O O . LEU A 1 93 ? 9.258 -20.234 -10.445 1 94.44 93 LEU A O 1
ATOM 765 N N . PRO A 1 94 ? 11.422 -19.828 -10.406 1 93.62 94 PRO A N 1
ATOM 766 C CA . PRO A 1 94 ? 11.648 -21.047 -9.648 1 93.62 94 PRO A CA 1
ATOM 767 C C . PRO A 1 94 ? 10.914 -21.062 -8.305 1 93.62 94 PRO A C 1
ATOM 769 O O . PRO A 1 94 ? 10.398 -22.094 -7.891 1 93.62 94 PRO A O 1
ATOM 772 N N . ALA A 1 95 ? 10.898 -19.969 -7.641 1 92.31 95 ALA A N 1
ATOM 773 C CA . ALA A 1 95 ? 10.195 -19.875 -6.363 1 92.31 95 ALA A CA 1
ATOM 774 C C . ALA A 1 95 ? 8.695 -20.078 -6.551 1 92.31 95 ALA A C 1
ATOM 776 O O . ALA A 1 95 ? 8.039 -20.734 -5.734 1 92.31 95 ALA A O 1
ATOM 777 N N . TRP A 1 96 ? 8.195 -19.469 -7.562 1 91.75 96 TRP A N 1
ATOM 778 C CA . TRP A 1 96 ? 6.785 -19.625 -7.895 1 91.75 96 TRP A CA 1
ATOM 779 C C . TRP A 1 96 ? 6.441 -21.078 -8.156 1 91.75 96 TRP A C 1
ATOM 781 O O . TRP A 1 96 ? 5.438 -21.594 -7.645 1 91.75 96 TRP A O 1
ATOM 791 N N . LYS A 1 97 ? 7.215 -21.797 -8.938 1 91.56 97 LYS A N 1
ATOM 792 C CA . LYS A 1 97 ? 7.02 -23.219 -9.234 1 91.56 97 LYS A CA 1
ATOM 793 C C . LYS A 1 97 ? 7.074 -24.062 -7.957 1 91.56 97 LYS A C 1
ATOM 795 O O . LYS A 1 97 ? 6.258 -24.969 -7.77 1 91.56 97 LYS A O 1
ATOM 800 N N . ALA A 1 98 ? 8.031 -23.703 -7.223 1 90 98 ALA A N 1
ATOM 801 C CA . ALA A 1 98 ? 8.18 -24.422 -5.957 1 90 98 ALA A CA 1
ATOM 802 C C . ALA A 1 98 ? 6.945 -24.234 -5.074 1 90 98 ALA A C 1
ATOM 804 O O . ALA A 1 98 ? 6.473 -25.188 -4.445 1 90 98 ALA A O 1
ATOM 805 N N . PHE A 1 99 ? 6.469 -23.062 -4.988 1 91.5 99 PHE A N 1
ATOM 806 C CA . PHE A 1 99 ? 5.27 -22.781 -4.215 1 91.5 99 PHE A CA 1
ATOM 807 C C . PHE A 1 99 ? 4.086 -23.578 -4.738 1 91.5 99 PHE A C 1
ATOM 809 O O . PHE A 1 99 ? 3.373 -24.219 -3.961 1 91.5 99 PHE A O 1
ATOM 816 N N . ASN A 1 100 ? 3.891 -23.484 -5.98 1 87.31 100 ASN A N 1
ATOM 817 C CA . ASN A 1 100 ? 2.75 -24.172 -6.586 1 87.31 100 ASN A CA 1
ATOM 818 C C . ASN A 1 100 ? 2.818 -25.672 -6.375 1 87.31 100 ASN A C 1
ATOM 820 O O . ASN A 1 100 ? 1.79 -26.328 -6.184 1 87.31 100 ASN A O 1
ATOM 824 N N . ARG A 1 101 ? 3.965 -26.203 -6.414 1 83.56 101 ARG A N 1
ATOM 825 C CA . ARG A 1 101 ? 4.152 -27.625 -6.211 1 83.56 101 ARG A CA 1
ATOM 826 C C . ARG A 1 101 ? 3.863 -28.031 -4.766 1 83.56 101 ARG A C 1
ATOM 828 O O . ARG A 1 101 ? 3.213 -29.047 -4.512 1 83.56 101 ARG A O 1
ATOM 835 N N . ARG A 1 102 ? 4.289 -27.234 -3.85 1 78.38 102 ARG A N 1
ATOM 836 C CA . ARG A 1 102 ? 4.23 -27.578 -2.432 1 78.38 102 ARG A CA 1
ATOM 837 C C . ARG A 1 102 ? 2.881 -27.188 -1.834 1 78.38 102 ARG A C 1
ATOM 839 O O . ARG A 1 102 ? 2.348 -27.906 -0.983 1 78.38 102 ARG A O 1
ATOM 846 N N . VAL A 1 103 ? 2.486 -25.969 -1.94 1 64.12 103 VAL A N 1
ATOM 847 C CA . VAL A 1 103 ? 1.359 -25.375 -1.236 1 64.12 103 VAL A CA 1
ATOM 848 C C . VAL A 1 103 ? 0.07 -25.625 -2.016 1 64.12 103 VAL A C 1
ATOM 850 O O . VAL A 1 103 ? -0.955 -25.984 -1.433 1 64.12 103 VAL A O 1
ATOM 853 N N . GLY A 1 104 ? 0.193 -25.719 -3.414 1 58.53 104 GLY A N 1
ATOM 854 C CA . GLY A 1 104 ? -0.955 -25.906 -4.285 1 58.53 104 GLY A CA 1
ATOM 855 C C . GLY A 1 104 ? -2.172 -26.453 -3.561 1 58.53 104 GLY A C 1
ATOM 856 O O . GLY A 1 104 ? -3.213 -25.797 -3.504 1 58.53 104 GLY A O 1
ATOM 857 N N . GLU A 1 105 ? -2.096 -27.453 -2.688 1 59.53 105 GLU A N 1
ATOM 858 C CA . GLU A 1 105 ? -3.279 -28.141 -2.184 1 59.53 105 GLU A CA 1
ATOM 859 C C . GLU A 1 105 ? -3.436 -27.938 -0.679 1 59.53 105 GLU A C 1
ATOM 861 O O . GLU A 1 105 ? -4.457 -28.328 -0.101 1 59.53 105 GLU A O 1
ATOM 866 N N . GLY A 1 106 ? -2.646 -27.203 -0.043 1 69 106 GLY A N 1
ATOM 867 C CA . GLY A 1 106 ? -2.756 -27.391 1.396 1 69 106 GLY A CA 1
ATOM 868 C C . GLY A 1 106 ? -3.244 -26.141 2.115 1 69 106 GLY A C 1
ATOM 869 O O . GLY A 1 106 ? -3.795 -26.234 3.213 1 69 106 GLY A O 1
ATOM 870 N N . GLY A 1 107 ? -3.062 -25.125 1.634 1 85.06 107 GLY A N 1
ATOM 871 C CA . GLY A 1 107 ? -3.625 -23.906 2.223 1 85.06 107 GLY A CA 1
ATOM 872 C C . GLY A 1 107 ? -2.836 -23.406 3.416 1 85.06 107 GLY A C 1
ATOM 873 O O . GLY A 1 107 ? -3.307 -22.547 4.156 1 85.06 107 GLY A O 1
ATOM 874 N N . ASP A 1 108 ? -1.599 -23.938 3.645 1 91.69 108 ASP A N 1
ATOM 875 C CA . ASP A 1 108 ? -0.821 -23.609 4.836 1 91.69 108 ASP A CA 1
ATOM 876 C C . ASP A 1 108 ? -0.194 -22.219 4.727 1 91.69 108 ASP A C 1
ATOM 878 O O . ASP A 1 108 ? 0.139 -21.609 5.738 1 91.69 108 ASP A O 1
ATOM 882 N N . VAL A 1 109 ? 0.029 -21.844 3.525 1 94.75 109 VAL A N 1
ATOM 883 C CA . VAL A 1 109 ? 0.617 -20.531 3.236 1 94.75 109 VAL A CA 1
ATOM 884 C C . VAL A 1 109 ? -0.203 -19.828 2.16 1 94.75 109 VAL A C 1
ATOM 886 O O . VAL A 1 109 ? -0.618 -20.453 1.178 1 94.75 109 VAL A O 1
ATOM 889 N N . GLY A 1 110 ? -0.542 -18.641 2.459 1 96 110 GLY A N 1
ATOM 890 C CA . GLY A 1 110 ? -1.19 -17.797 1.461 1 96 110 GLY A CA 1
ATOM 891 C C . GLY A 1 110 ? -0.257 -16.766 0.843 1 96 110 GLY A C 1
ATOM 892 O O . GLY A 1 110 ? 0.643 -16.266 1.512 1 96 110 GLY A O 1
ATOM 893 N N . ILE A 1 111 ? -0.429 -16.516 -0.43 1 96.44 111 ILE A N 1
ATOM 894 C CA . ILE A 1 111 ? 0.285 -15.445 -1.113 1 96.44 111 ILE A CA 1
ATOM 895 C C . ILE A 1 111 ? -0.701 -14.586 -1.905 1 96.44 111 ILE A C 1
ATOM 897 O O . ILE A 1 111 ? -1.747 -15.078 -2.34 1 96.44 111 ILE A O 1
ATOM 901 N N . TRP A 1 112 ? -0.346 -13.367 -2.086 1 97.44 112 TRP A N 1
ATOM 902 C CA . TRP A 1 112 ? -1.192 -12.469 -2.863 1 97.44 112 TRP A CA 1
ATOM 903 C C . TRP A 1 112 ? -0.387 -11.289 -3.396 1 97.44 112 TRP A C 1
ATOM 905 O O . TRP A 1 112 ? 0.696 -10.984 -2.891 1 97.44 112 TRP A O 1
ATOM 915 N N . HIS A 1 113 ? -0.875 -10.688 -4.465 1 98.5 113 HIS A N 1
ATOM 916 C CA . HIS A 1 113 ? -0.356 -9.375 -4.848 1 98.5 113 HIS A CA 1
ATOM 917 C C . HIS A 1 113 ? -1.429 -8.531 -5.531 1 98.5 113 HIS A C 1
ATOM 919 O O . HIS A 1 113 ? -2.422 -9.07 -6.027 1 98.5 113 HIS A O 1
ATOM 925 N N . GLU A 1 114 ? -1.288 -7.293 -5.465 1 98.75 114 GLU A N 1
ATOM 926 C CA . GLU A 1 114 ? -2.062 -6.25 -6.133 1 98.75 114 GLU A CA 1
ATOM 927 C C . GLU A 1 114 ? -1.154 -5.281 -6.879 1 98.75 114 GLU A C 1
ATOM 929 O O . GLU A 1 114 ? -0.161 -4.801 -6.328 1 98.75 114 GLU A O 1
ATOM 934 N N . THR A 1 115 ? -1.489 -5.074 -8.117 1 98.75 115 THR A N 1
ATOM 935 C CA . THR A 1 115 ? -0.74 -4.156 -8.969 1 98.75 115 THR A CA 1
ATOM 936 C C . THR A 1 115 ? -1.604 -2.963 -9.367 1 98.75 115 THR A C 1
ATOM 938 O O . THR A 1 115 ? -2.715 -3.135 -9.875 1 98.75 115 THR A O 1
ATOM 941 N N . PHE A 1 116 ? -1.071 -1.794 -9.188 1 98.81 116 PHE A N 1
ATOM 942 C CA . PHE A 1 116 ? -1.774 -0.574 -9.57 1 98.81 116 PHE A CA 1
ATOM 943 C C . PHE A 1 116 ? -0.955 0.238 -10.562 1 98.81 116 PHE A C 1
ATOM 945 O O . PHE A 1 116 ? 0.18 0.624 -10.273 1 98.81 116 PHE A O 1
ATOM 952 N N . LEU A 1 117 ? -1.541 0.45 -11.719 1 98.44 117 LEU A N 1
ATOM 953 C CA . LEU A 1 117 ? -0.939 1.354 -12.695 1 98.44 117 LEU A CA 1
ATOM 954 C C . LEU A 1 117 ? -1.354 2.797 -12.422 1 98.44 117 LEU A C 1
ATOM 956 O O . LEU A 1 117 ? -2.533 3.139 -12.539 1 98.44 117 LEU A O 1
ATOM 960 N N . VAL A 1 118 ? -0.38 3.646 -12.086 1 98 118 VAL A N 1
ATOM 961 C CA . VAL A 1 118 ? -0.677 5.02 -11.695 1 98 118 VAL A CA 1
ATOM 962 C C . VAL A 1 118 ? -0.224 5.98 -12.797 1 98 118 VAL A C 1
ATOM 964 O O . VAL A 1 118 ? 0.956 6.012 -13.156 1 98 118 VAL A O 1
ATOM 967 N N . ARG A 1 119 ? -1.118 6.75 -13.25 1 95.75 119 ARG A N 1
ATOM 968 C CA . ARG A 1 119 ? -0.815 7.715 -14.305 1 95.75 119 ARG A CA 1
ATOM 969 C C . ARG A 1 119 ? -0.211 8.992 -13.719 1 95.75 119 ARG A C 1
ATOM 971 O O . ARG A 1 119 ? -0.329 9.242 -12.523 1 95.75 119 ARG A O 1
ATOM 978 N N . GLU A 1 120 ? 0.383 9.688 -14.656 1 93.75 120 GLU A N 1
ATOM 979 C CA . GLU A 1 120 ? 0.91 10.984 -14.25 1 93.75 120 GLU A CA 1
ATOM 980 C C . GLU A 1 120 ? -0.194 11.883 -13.688 1 93.75 120 GLU A C 1
ATOM 982 O O . GLU A 1 120 ? -1.274 11.977 -14.273 1 93.75 120 GLU A O 1
ATOM 987 N N . GLY A 1 121 ? 0.088 12.43 -12.469 1 92.75 121 GLY A N 1
ATOM 98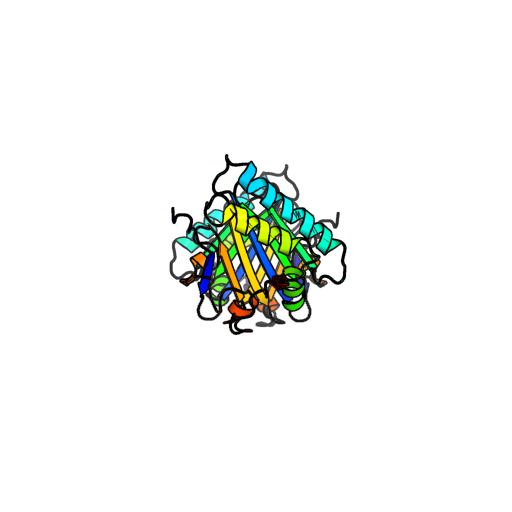8 C CA . GLY A 1 121 ? -0.847 13.383 -11.891 1 92.75 121 GLY A CA 1
ATOM 989 C C . GLY A 1 121 ? -1.965 12.719 -11.109 1 92.75 121 GLY A C 1
ATOM 990 O O . GLY A 1 121 ? -2.801 13.398 -10.508 1 92.75 121 GLY A O 1
ATOM 991 N N . GLU A 1 122 ? -2.016 11.43 -11.078 1 97 122 GLU A N 1
ATOM 992 C CA . GLU A 1 122 ? -3.088 10.719 -10.398 1 97 122 GLU A CA 1
ATOM 993 C C . GLU A 1 122 ? -2.611 10.164 -9.055 1 97 122 GLU A C 1
ATOM 995 O O . GLU A 1 122 ? -2.973 9.047 -8.68 1 97 122 GLU A O 1
ATOM 1000 N N . TYR A 1 123 ? -1.803 10.938 -8.391 1 98.19 123 TYR A N 1
ATOM 1001 C CA . TYR A 1 123 ? -1.329 10.633 -7.043 1 98.19 123 TYR A CA 1
ATOM 1002 C C . TYR A 1 123 ? -1.025 11.906 -6.27 1 98.19 123 TYR A C 1
ATOM 1004 O O . TYR A 1 123 ? -0.825 12.969 -6.863 1 98.19 123 TYR A O 1
ATOM 1012 N N . GLU A 1 124 ? -0.997 11.805 -5 1 97.88 124 GLU A N 1
ATOM 1013 C CA . GLU A 1 124 ? -0.409 12.812 -4.125 1 97.88 124 GLU A CA 1
ATOM 1014 C C . GLU A 1 124 ? 0.194 12.172 -2.877 1 97.88 124 GLU A C 1
ATOM 1016 O O . GLU A 1 124 ? -0.144 11.047 -2.525 1 97.88 124 GLU A O 1
ATOM 1021 N N . ALA A 1 125 ? 1.106 12.836 -2.285 1 98.5 125 ALA A N 1
ATOM 1022 C CA . ALA A 1 125 ? 1.788 12.336 -1.094 1 98.5 125 ALA A CA 1
ATOM 1023 C C . ALA A 1 125 ? 2.217 13.484 -0.185 1 98.5 125 ALA A C 1
ATOM 1025 O O . ALA A 1 125 ? 2.445 14.602 -0.652 1 98.5 125 ALA A O 1
ATOM 1026 N N . VAL A 1 126 ? 2.326 13.203 1.044 1 97.69 126 VAL A N 1
ATOM 1027 C CA . VAL A 1 126 ? 2.904 14.141 2.002 1 97.69 126 VAL A CA 1
ATOM 1028 C C . VAL A 1 126 ? 3.654 13.375 3.088 1 97.69 126 VAL A C 1
ATOM 1030 O O . VAL A 1 126 ? 3.232 12.289 3.494 1 97.69 126 VAL A O 1
ATOM 1033 N N . TYR A 1 127 ? 4.75 13.906 3.506 1 96.75 127 TYR A N 1
ATOM 1034 C CA . TYR A 1 127 ? 5.621 13.359 4.539 1 96.75 127 TYR A CA 1
ATOM 1035 C C . TYR A 1 127 ? 5.996 14.43 5.559 1 96.75 127 TYR A C 1
ATOM 1037 O O . TYR A 1 127 ? 6.477 15.5 5.195 1 96.75 127 TYR A O 1
ATOM 1045 N N . ASN A 1 128 ? 5.719 14.164 6.715 1 95.88 128 ASN A N 1
ATOM 1046 C CA . ASN A 1 128 ? 6.078 15.055 7.82 1 95.88 128 ASN A CA 1
ATOM 1047 C C . ASN A 1 128 ? 6.969 14.352 8.836 1 95.88 128 ASN A C 1
ATOM 1049 O O . ASN A 1 128 ? 6.555 13.367 9.461 1 95.88 128 ASN A O 1
ATOM 1053 N N . ASN A 1 129 ? 8.258 14.945 9.016 1 95 129 ASN A N 1
ATOM 1054 C CA . ASN A 1 129 ? 9.203 14.359 9.953 1 95 129 ASN A CA 1
ATOM 1055 C C . ASN A 1 129 ? 9.531 12.914 9.594 1 95 129 ASN A C 1
ATOM 1057 O O . ASN A 1 129 ? 9.516 12.031 10.461 1 95 129 ASN A O 1
ATOM 1061 N N . MET A 1 130 ? 9.742 12.664 8.367 1 96.19 130 MET A N 1
ATOM 1062 C CA . MET A 1 130 ? 10.039 11.336 7.84 1 96.19 130 MET A CA 1
ATOM 1063 C C . MET A 1 130 ? 11.383 11.32 7.121 1 96.19 130 MET A C 1
ATOM 1065 O O . MET A 1 130 ? 11.781 12.312 6.516 1 96.19 130 MET A O 1
ATOM 1069 N N . PRO A 1 131 ? 12.117 10.195 7.258 1 95.94 131 PRO A N 1
ATOM 1070 C CA . PRO A 1 131 ? 13.141 10.008 6.227 1 95.94 131 PRO A CA 1
ATOM 1071 C C . PRO A 1 131 ? 12.539 9.789 4.836 1 95.94 131 PRO A C 1
ATOM 1073 O O . PRO A 1 131 ? 11.344 9.508 4.707 1 95.94 131 PRO A O 1
ATOM 1076 N N . PRO A 1 132 ? 13.32 10.031 3.783 1 96.88 132 PRO A N 1
ATOM 1077 C CA . PRO A 1 132 ? 12.781 9.68 2.465 1 96.88 132 PRO A CA 1
ATOM 1078 C C . PRO A 1 132 ? 12.242 8.258 2.402 1 96.88 132 PRO A C 1
ATOM 1080 O O . PRO A 1 132 ? 12.945 7.309 2.762 1 96.88 132 PRO A O 1
ATOM 1083 N N . THR A 1 133 ? 10.961 8.125 1.973 1 96.75 133 THR A N 1
ATOM 1084 C CA . THR A 1 133 ? 10.289 6.832 1.921 1 96.75 133 THR A CA 1
ATOM 1085 C C . THR A 1 133 ? 9.227 6.82 0.83 1 96.75 133 THR A C 1
ATOM 1087 O O . THR A 1 133 ? 8.727 7.871 0.43 1 96.75 133 THR A O 1
ATOM 1090 N N . GLY A 1 134 ? 8.883 5.574 0.331 1 97.19 134 GLY A N 1
ATOM 1091 C CA . GLY A 1 134 ? 7.867 5.477 -0.709 1 97.19 134 GLY A CA 1
ATOM 1092 C C . GLY A 1 134 ? 8.164 6.352 -1.914 1 97.19 134 GLY A C 1
ATOM 1093 O O . GLY A 1 134 ? 9.281 6.332 -2.443 1 97.19 134 GLY A O 1
ATOM 1094 N N . LEU A 1 135 ? 7.16 7.137 -2.283 1 98 135 LEU A N 1
ATOM 1095 C CA . LEU A 1 135 ? 7.352 8.062 -3.393 1 98 135 LEU A CA 1
ATOM 1096 C C . LEU A 1 135 ? 8.391 9.125 -3.041 1 98 135 LEU A C 1
ATOM 1098 O O . LEU A 1 135 ? 9.039 9.68 -3.928 1 98 135 LEU A O 1
ATOM 1102 N N . GLY A 1 136 ? 8.516 9.383 -1.781 1 97.44 136 GLY A N 1
ATOM 1103 C CA . GLY A 1 136 ? 9.523 10.344 -1.346 1 97.44 136 GLY A CA 1
ATOM 1104 C C . GLY A 1 136 ? 10.945 9.859 -1.569 1 97.44 136 GLY A C 1
ATOM 1105 O O . GLY A 1 136 ? 11.875 10.656 -1.626 1 97.44 136 GLY A O 1
ATOM 1106 N N . ALA A 1 137 ? 11.141 8.555 -1.62 1 96.69 137 ALA A N 1
ATOM 1107 C CA . ALA A 1 137 ? 12.445 7.973 -1.919 1 96.69 137 ALA A CA 1
ATOM 1108 C C . ALA A 1 137 ? 12.664 7.859 -3.426 1 96.69 137 ALA A C 1
ATOM 1110 O O . ALA A 1 137 ? 13.797 7.688 -3.885 1 96.69 137 ALA A O 1
ATOM 1111 N N . VAL A 1 138 ? 11.594 7.906 -4.156 1 95.88 138 VAL A N 1
ATOM 1112 C CA . VAL A 1 138 ? 11.602 7.68 -5.602 1 95.88 138 VAL A CA 1
ATOM 1113 C C . VAL A 1 138 ? 11.719 9.016 -6.332 1 95.88 138 VAL A C 1
ATOM 1115 O O . VAL A 1 138 ? 12.492 9.141 -7.285 1 95.88 138 VAL A O 1
ATOM 1118 N N . GLY A 1 139 ? 10.984 9.938 -5.867 1 96.56 139 GLY A N 1
ATOM 1119 C CA . GLY A 1 139 ? 10.859 11.211 -6.562 1 96.56 139 GLY A CA 1
ATOM 1120 C C . GLY A 1 139 ? 11.656 12.328 -5.906 1 96.56 139 GLY A C 1
ATOM 1121 O O . GLY A 1 139 ? 12.531 12.07 -5.078 1 96.56 139 GLY A O 1
ATOM 1122 N N . GLU A 1 140 ? 11.359 13.531 -6.449 1 97.12 140 GLU A N 1
ATOM 1123 C CA . GLU A 1 140 ? 11.945 14.742 -5.875 1 97.12 140 GLU A CA 1
ATOM 1124 C C . GLU A 1 140 ? 11.109 15.266 -4.711 1 97.12 140 GLU A C 1
ATOM 1126 O O . GLU A 1 140 ? 9.891 15.438 -4.844 1 97.12 140 GLU A O 1
ATOM 1131 N N . LEU A 1 141 ? 11.75 15.477 -3.602 1 97.5 141 LEU A N 1
ATOM 1132 C CA . LEU A 1 141 ? 11.055 16.047 -2.455 1 97.5 141 LEU A CA 1
ATOM 1133 C C . LEU A 1 141 ? 11.016 17.578 -2.555 1 97.5 141 LEU A C 1
ATOM 1135 O O . LEU A 1 141 ? 12.039 18.219 -2.801 1 97.5 141 LEU A O 1
ATOM 1139 N N . VAL A 1 142 ? 9.867 18.125 -2.418 1 96.44 142 VAL A N 1
ATOM 1140 C CA . VAL A 1 142 ? 9.68 19.578 -2.414 1 96.44 142 VAL A CA 1
ATOM 1141 C C . VAL A 1 142 ? 8.805 19.969 -1.229 1 96.44 142 VAL A C 1
ATOM 1143 O O . VAL A 1 142 ? 8.016 19.172 -0.728 1 96.44 142 VAL A O 1
ATOM 1146 N N . PRO A 1 143 ? 8.961 21.172 -0.694 1 96 143 PRO A N 1
ATOM 1147 C CA . PRO A 1 143 ? 8.117 21.594 0.424 1 96 143 PRO A CA 1
ATOM 1148 C C . PRO A 1 143 ? 6.629 21.469 0.117 1 96 143 PRO A C 1
ATOM 1150 O O . PRO A 1 143 ? 6.195 21.797 -0.991 1 96 143 PRO A O 1
ATOM 1153 N N . ALA A 1 144 ? 5.895 20.906 1.022 1 95.12 144 ALA A N 1
ATOM 1154 C CA . ALA A 1 144 ? 4.445 20.828 0.882 1 95.12 144 ALA A CA 1
ATOM 1155 C C . ALA A 1 144 ? 3.779 22.125 1.339 1 95.12 144 ALA A C 1
ATOM 1157 O O . ALA A 1 144 ? 3.025 22.125 2.312 1 95.12 144 ALA A O 1
ATOM 1158 N N . SER A 1 145 ? 4.039 23.203 0.661 1 92.88 145 SER A N 1
ATOM 1159 C CA . SER A 1 145 ? 3.516 24.531 0.964 1 92.88 145 SER A CA 1
ATOM 1160 C C . SER A 1 145 ? 2.877 25.172 -0.266 1 92.88 145 SER A C 1
ATOM 1162 O O . SER A 1 145 ? 2.947 24.609 -1.365 1 92.88 145 SER A O 1
ATOM 1164 N N . GLY A 1 146 ? 2.123 26.281 0.024 1 92.12 146 GLY A N 1
ATOM 1165 C CA . GLY A 1 146 ? 1.452 26.922 -1.097 1 92.12 146 GLY A CA 1
ATOM 1166 C C . GLY A 1 146 ? 0.446 26.016 -1.783 1 92.12 146 GLY A C 1
ATOM 1167 O O . GLY A 1 146 ? -0.43 25.453 -1.131 1 92.12 146 GLY A O 1
ATOM 1168 N N . ARG A 1 147 ? 0.613 25.781 -3.1 1 89.75 147 ARG A N 1
ATOM 1169 C CA . ARG A 1 147 ? -0.298 24.938 -3.879 1 89.75 147 ARG A CA 1
ATOM 1170 C C . ARG A 1 147 ? -0.231 23.484 -3.428 1 89.75 147 ARG A C 1
ATOM 1172 O O . ARG A 1 147 ? -1.157 22.719 -3.674 1 89.75 147 ARG A O 1
ATOM 1179 N N . HIS A 1 148 ? 0.84 23.188 -2.768 1 92.56 148 HIS A N 1
ATOM 1180 C CA . HIS A 1 148 ? 1.047 21.797 -2.383 1 92.56 148 HIS A CA 1
ATOM 1181 C C . HIS A 1 148 ? 0.632 21.562 -0.934 1 92.56 148 HIS A C 1
ATOM 1183 O O . HIS A 1 148 ? 0.885 20.484 -0.379 1 92.56 148 HIS A O 1
ATOM 1189 N N . GLU A 1 149 ? 0.012 22.516 -0.343 1 91.5 149 GLU A N 1
ATOM 1190 C CA . GLU A 1 149 ? -0.351 22.406 1.066 1 91.5 149 GLU A CA 1
ATOM 1191 C C . GLU A 1 149 ? -1.469 21.375 1.267 1 91.5 149 GLU A C 1
ATOM 1193 O O . GLU A 1 149 ? -1.446 20.609 2.225 1 91.5 149 GLU A O 1
ATOM 1198 N N . THR A 1 150 ? -2.428 21.438 0.339 1 92 150 THR A N 1
ATOM 1199 C CA . THR A 1 150 ? -3.582 20.547 0.474 1 92 150 THR A CA 1
ATOM 1200 C C . THR A 1 150 ? -3.455 19.344 -0.453 1 92 150 THR A C 1
ATOM 1202 O O . THR A 1 150 ? -2.744 19.406 -1.459 1 92 150 THR A O 1
ATOM 1205 N N . ALA A 1 151 ? -4.176 18.312 -0.104 1 93.12 151 ALA A N 1
ATOM 1206 C CA . ALA A 1 151 ? -4.18 17.109 -0.951 1 93.12 151 ALA A CA 1
ATOM 1207 C C . ALA A 1 151 ? -4.715 17.438 -2.344 1 93.12 151 ALA A C 1
ATOM 1209 O O . ALA A 1 151 ? -4.133 17.016 -3.35 1 93.12 151 ALA A O 1
ATOM 1210 N N . SER A 1 152 ? -5.816 18.141 -2.367 1 92.38 152 SER A N 1
ATOM 1211 C CA . SER A 1 152 ? -6.398 18.531 -3.645 1 92.38 152 SER A CA 1
ATOM 1212 C C . SER A 1 152 ? -5.422 19.375 -4.457 1 92.38 152 SER A C 1
ATOM 1214 O O . SER A 1 152 ? -5.359 19.266 -5.684 1 92.38 152 SER A O 1
ATOM 1216 N N . GLY A 1 153 ? -4.672 20.266 -3.748 1 91.69 153 GLY A N 1
ATOM 1217 C CA . GLY A 1 153 ? -3.631 21.031 -4.414 1 91.69 153 GLY A CA 1
ATOM 1218 C C . GLY A 1 153 ? -2.533 20.172 -5 1 91.69 153 GLY A C 1
ATOM 1219 O O . GLY A 1 153 ? -2.09 20.391 -6.129 1 91.69 153 GLY A O 1
ATOM 1220 N N . ARG A 1 154 ? -2.16 19.203 -4.289 1 92.88 154 ARG A N 1
ATOM 1221 C CA . ARG A 1 154 ? -1.1 18.297 -4.727 1 92.88 154 ARG A CA 1
ATOM 1222 C C . ARG A 1 154 ? -1.567 17.422 -5.887 1 92.88 154 ARG A C 1
ATOM 1224 O O . ARG A 1 154 ? -0.755 16.969 -6.691 1 92.88 154 ARG A O 1
ATOM 1231 N N . LEU A 1 155 ? -2.908 17.234 -6.02 1 92.56 155 LEU A N 1
ATOM 1232 C CA . LEU A 1 155 ? -3.484 16.5 -7.137 1 92.56 155 LEU A CA 1
ATOM 1233 C C . LEU A 1 155 ? -3.682 17.406 -8.344 1 92.56 155 LEU A C 1
ATOM 1235 O O . LEU A 1 155 ? -4.082 16.953 -9.414 1 92.56 155 LEU A O 1
ATOM 1239 N N . GLY A 1 156 ? -3.371 18.688 -8.133 1 87.25 156 GLY A N 1
ATOM 1240 C CA . GLY A 1 156 ? -3.535 19.656 -9.211 1 87.25 156 GLY A CA 1
ATOM 1241 C C . GLY A 1 156 ? -4.977 20.078 -9.422 1 87.25 156 GLY A C 1
ATOM 1242 O O . GLY A 1 156 ? -5.336 20.562 -10.492 1 87.25 156 GLY A O 1
ATOM 1243 N N . ARG A 1 157 ? -5.789 19.812 -8.469 1 85.19 157 ARG A N 1
ATOM 1244 C CA . ARG A 1 157 ? -7.207 20.125 -8.609 1 85.19 157 ARG A CA 1
ATOM 1245 C C . ARG A 1 157 ? -7.512 21.547 -8.164 1 85.19 157 ARG A C 1
ATOM 1247 O O . ARG A 1 157 ? -8.516 22.125 -8.57 1 85.19 157 ARG A O 1
ATOM 1254 N N . THR A 1 158 ? -6.754 22.062 -7.23 1 81.5 158 THR A N 1
ATOM 1255 C CA . THR A 1 158 ? -6.918 23.422 -6.734 1 81.5 158 THR A CA 1
ATOM 1256 C C . THR A 1 158 ? -5.574 24.141 -6.676 1 81.5 158 THR A C 1
ATOM 1258 O O . THR A 1 158 ? -4.52 23.516 -6.754 1 81.5 158 THR A O 1
ATOM 1261 N N . ASP A 1 159 ? -5.617 25.469 -6.809 1 70.88 159 ASP A N 1
ATOM 1262 C CA . ASP A 1 159 ? -4.395 26.266 -6.703 1 70.88 159 ASP A CA 1
ATOM 1263 C C . ASP A 1 159 ? -3.943 26.391 -5.25 1 70.88 159 ASP A C 1
ATOM 1265 O O . ASP A 1 159 ? -3.107 27.234 -4.926 1 70.88 159 ASP A O 1
ATOM 1269 N N . GLY A 1 160 ? -4.043 25.484 -4.535 1 56.66 160 GLY A N 1
ATOM 1270 C CA . GLY A 1 160 ? -3.516 25.406 -3.182 1 56.66 160 GLY A CA 1
ATOM 1271 C C . GLY A 1 160 ? -4.223 26.328 -2.209 1 56.66 160 GLY A C 1
ATOM 1272 O O . GLY A 1 160 ? -3.916 26.328 -1.017 1 56.66 160 GLY A O 1
ATOM 1273 N N . ASP A 1 161 ? -4.863 27.469 -2.652 1 46.94 161 ASP A N 1
ATOM 1274 C CA . ASP A 1 161 ? -5.367 28.484 -1.74 1 46.94 161 ASP A CA 1
ATOM 1275 C C . ASP A 1 161 ? -6.414 27.906 -0.792 1 46.94 161 ASP A C 1
ATOM 1277 O O . ASP A 1 161 ? -7.07 28.656 -0.056 1 46.94 161 ASP A O 1
ATOM 1281 N N . GLY A 1 162 ? -6.793 26.766 -0.943 1 43.88 162 GLY A N 1
ATOM 1282 C CA . GLY A 1 162 ? -7.914 26.422 -0.082 1 43.88 162 GLY A CA 1
ATOM 1283 C C . GLY A 1 162 ? -7.539 26.344 1.385 1 43.88 162 GLY A C 1
ATOM 1284 O O . GLY A 1 162 ? -7.234 25.266 1.892 1 43.88 162 GLY A O 1
ATOM 1285 N N . THR A 1 163 ? -6.898 27.25 1.913 1 41.69 163 THR A N 1
ATOM 1286 C CA . THR A 1 163 ? -6.621 27.453 3.332 1 41.69 163 THR A CA 1
ATOM 1287 C C . THR A 1 163 ? -7.832 27.062 4.176 1 41.69 163 THR A C 1
ATOM 1289 O O . THR A 1 163 ? -8.961 27.438 3.857 1 41.69 163 THR A O 1
ATOM 1292 N N . PRO A 1 164 ? -7.758 26 5.016 1 40.28 164 PRO A N 1
ATOM 1293 C CA . PRO A 1 164 ? -8.867 26.031 5.969 1 40.28 164 PRO A CA 1
ATOM 1294 C C . PRO A 1 164 ? -9.117 27.422 6.539 1 40.28 164 PRO A C 1
ATOM 1296 O O . PRO A 1 164 ? -8.164 28.141 6.863 1 40.28 164 PRO A O 1
ATOM 1299 N N . VAL A 1 165 ? -9.992 28.266 5.98 1 33.66 165 VAL A N 1
ATOM 1300 C CA . VAL A 1 165 ? -10.406 29.562 6.52 1 33.66 165 VAL A CA 1
ATOM 1301 C C . VAL A 1 165 ? -10.531 29.469 8.039 1 33.66 165 VAL A C 1
ATOM 1303 O O . VAL A 1 165 ? -11.328 28.703 8.555 1 33.66 165 VAL A O 1
ATOM 1306 N N . ASP A 1 166 ? -9.461 29.656 8.766 1 33.56 166 ASP A N 1
ATOM 1307 C CA . ASP A 1 166 ? -9.617 29.984 10.18 1 33.56 166 ASP A CA 1
ATOM 1308 C C . ASP A 1 166 ? -10.656 31.078 10.383 1 33.56 166 ASP A C 1
ATOM 1310 O O . ASP A 1 166 ? -10.453 32.219 9.953 1 33.56 166 ASP A O 1
ATOM 1314 N N . THR A 1 167 ? -11.93 30.906 10.25 1 32.78 167 THR A N 1
ATOM 1315 C CA . THR A 1 167 ? -12.922 31.922 10.602 1 32.78 167 THR A CA 1
ATOM 1316 C C . THR A 1 167 ? -12.703 32.438 12.023 1 32.78 167 THR A C 1
ATOM 1318 O O . THR A 1 167 ? -13.016 31.719 12.992 1 32.78 167 THR A O 1
ATOM 1321 N N . GLY A 1 168 ? -11.555 32.969 12.43 1 30.72 168 GLY A N 1
ATOM 1322 C CA . GLY A 1 168 ? -11.414 33.719 13.664 1 30.72 168 GLY A CA 1
ATOM 1323 C C . GLY A 1 168 ? -12.516 34.75 13.867 1 30.72 168 GLY A C 1
ATOM 1324 O O . GLY A 1 168 ? -13.047 35.281 12.898 1 30.72 168 GLY A O 1
ATOM 1325 N N . GLY A 1 169 ? -13.391 34.688 14.945 1 32.12 169 GLY A N 1
ATOM 1326 C CA . GLY A 1 169 ? -14.445 35.5 15.516 1 32.12 169 GLY A CA 1
ATOM 1327 C C . GLY A 1 169 ? -14.047 36.969 15.656 1 32.12 169 GLY A C 1
ATOM 1328 O O . GLY A 1 169 ? -12.891 37.25 15.961 1 32.12 169 GLY A O 1
ATOM 1329 N N . ASP A 1 170 ? -14.5 37.906 14.891 1 33.69 170 ASP A N 1
ATOM 1330 C CA . ASP A 1 170 ? -14.555 39.375 14.961 1 33.69 170 ASP A CA 1
ATOM 1331 C C . ASP A 1 170 ? -14.867 39.844 16.375 1 33.69 170 ASP A C 1
ATOM 1333 O O . ASP A 1 170 ? -15.961 39.625 16.891 1 33.69 170 ASP A O 1
ATOM 1337 N N . ARG A 1 171 ? -14.047 39.719 17.469 1 35.22 171 ARG A N 1
ATOM 1338 C CA . ARG A 1 171 ? -14.25 40.5 18.688 1 35.22 171 ARG A CA 1
ATOM 1339 C C . ARG A 1 171 ? -14.359 42 18.391 1 35.22 171 ARG A C 1
ATOM 1341 O O . ARG A 1 171 ? -13.398 42.594 17.922 1 35.22 171 ARG A O 1
ATOM 1348 N N . ARG 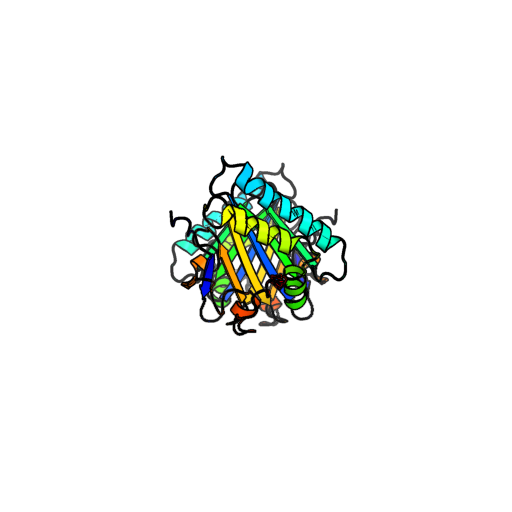A 1 172 ? -15.555 42.531 17.969 1 34.44 172 ARG A N 1
ATOM 1349 C CA . ARG A 1 172 ? -16 43.906 17.984 1 34.44 172 ARG A CA 1
ATOM 1350 C C . ARG A 1 172 ? -15.633 44.594 19.297 1 34.44 172 ARG A C 1
ATOM 1352 O O . ARG A 1 172 ? -16.062 44.188 20.375 1 34.44 172 ARG A O 1
ATOM 1359 N N . ASP A 1 173 ? -14.359 44.969 19.391 1 28.64 173 ASP A N 1
ATOM 1360 C CA . ASP A 1 173 ? -14.055 46 20.375 1 28.64 173 ASP A CA 1
ATOM 1361 C C . ASP A 1 173 ? -15.07 47.156 20.297 1 28.64 173 ASP A C 1
ATOM 1363 O O . ASP A 1 173 ? -15.195 47.812 19.25 1 28.64 173 ASP A O 1
ATOM 1367 N N . SER A 1 174 ? -16.297 46.938 20.797 1 28.58 174 SER A N 1
ATOM 1368 C CA . SER A 1 174 ? -17.172 48 21.234 1 28.58 174 SER A CA 1
ATOM 1369 C C . SER A 1 174 ? -16.406 49.031 22.078 1 28.58 174 SER A C 1
ATOM 1371 O O . SER A 1 174 ? -15.961 48.719 23.188 1 28.58 174 SER A O 1
ATOM 1373 N N . THR A 1 175 ? -15.469 49.781 21.406 1 25.66 175 THR A N 1
ATOM 1374 C CA . THR A 1 175 ? -15.391 51.156 21.953 1 25.66 175 THR A CA 1
ATOM 1375 C C . THR A 1 175 ? -16.688 51.906 21.703 1 25.66 175 THR A C 1
ATOM 1377 O O . THR A 1 175 ? -17.25 51.812 20.609 1 25.66 175 THR A O 1
ATOM 1380 N N . MET B 1 1 ? -15.188 -15.406 10.758 1 40.97 1 MET B N 1
ATOM 1381 C CA . MET B 1 1 ? -13.82 -15.25 10.281 1 40.97 1 MET B CA 1
ATOM 1382 C C . MET B 1 1 ? -13.688 -15.664 8.82 1 40.97 1 MET B C 1
ATOM 1384 O O . MET B 1 1 ? -13.977 -16.812 8.477 1 40.97 1 MET B O 1
ATOM 1388 N N . THR B 1 2 ? -14.07 -14.883 7.82 1 61.25 2 THR B N 1
ATOM 1389 C CA . THR B 1 2 ? -14.172 -15.398 6.461 1 61.25 2 THR B CA 1
ATOM 1390 C C . THR B 1 2 ? -12.938 -16.219 6.098 1 61.25 2 THR B C 1
ATOM 1392 O O . THR B 1 2 ? -11.812 -15.805 6.375 1 61.25 2 THR B O 1
ATOM 1395 N N . GLY B 1 3 ? -13.133 -17.5 6.059 1 85.5 3 GLY B N 1
ATOM 1396 C CA . GLY B 1 3 ? -12.117 -18.531 5.996 1 85.5 3 GLY B CA 1
ATOM 1397 C C . GLY B 1 3 ? -11.227 -18.422 4.77 1 85.5 3 GLY B C 1
ATOM 1398 O O . GLY B 1 3 ? -11.492 -17.625 3.873 1 85.5 3 GLY B O 1
ATOM 1399 N N . VAL B 1 4 ? -10.102 -19.016 4.836 1 92.88 4 VAL B N 1
ATOM 1400 C CA . VAL B 1 4 ? -9.141 -19.125 3.748 1 92.88 4 VAL B CA 1
ATOM 1401 C C . VAL B 1 4 ? -9.797 -19.781 2.537 1 92.88 4 VAL B C 1
ATOM 1403 O O . VAL B 1 4 ? -10.492 -20.797 2.672 1 92.88 4 VAL B O 1
ATOM 1406 N N . ILE B 1 5 ? -9.734 -19.156 1.39 1 93 5 ILE B N 1
ATOM 1407 C CA . ILE B 1 5 ? -10.18 -19.703 0.116 1 93 5 ILE B CA 1
ATOM 1408 C C . ILE B 1 5 ? -9.062 -20.531 -0.506 1 93 5 ILE B C 1
ATOM 1410 O O . ILE B 1 5 ? -8.047 -19.984 -0.948 1 93 5 ILE B O 1
ATOM 1414 N N . PRO B 1 6 ? -9.234 -21.797 -0.513 1 89.94 6 PRO B N 1
ATOM 1415 C CA . PRO B 1 6 ? -8.141 -22.672 -0.931 1 89.94 6 PRO B CA 1
ATOM 1416 C C . PRO B 1 6 ? -8.008 -22.766 -2.449 1 89.94 6 PRO B C 1
ATOM 1418 O O . PRO B 1 6 ? -7.996 -23.875 -3.004 1 89.94 6 PRO B O 1
ATOM 1421 N N . GLU B 1 7 ? -7.992 -21.781 -3.125 1 91.25 7 GLU B N 1
ATOM 1422 C CA . GLU B 1 7 ? -7.797 -21.672 -4.57 1 91.25 7 GLU B CA 1
ATOM 1423 C C . GLU B 1 7 ? -7.234 -20.312 -4.961 1 91.25 7 GLU B C 1
ATOM 1425 O O . GLU B 1 7 ? -7.172 -19.406 -4.133 1 91.25 7 GLU B O 1
ATOM 1430 N N . ARG B 1 8 ? -6.797 -20.25 -6.191 1 94.81 8 ARG B N 1
ATOM 1431 C CA . ARG B 1 8 ? -6.305 -18.984 -6.742 1 94.81 8 ARG B CA 1
ATOM 1432 C C . ARG B 1 8 ? -7.449 -18.156 -7.316 1 94.81 8 ARG B C 1
ATOM 1434 O O . ARG B 1 8 ? -8.156 -18.609 -8.219 1 94.81 8 ARG B O 1
ATOM 1441 N N . VAL B 1 9 ? -7.598 -16.953 -6.781 1 96.56 9 VAL B N 1
ATOM 1442 C CA . VAL B 1 9 ? -8.703 -16.109 -7.223 1 96.56 9 VAL B CA 1
ATOM 1443 C C . VAL B 1 9 ? -8.188 -14.711 -7.535 1 96.56 9 VAL B C 1
ATOM 1445 O O . VAL B 1 9 ? -7.059 -14.359 -7.172 1 96.56 9 VAL B O 1
ATOM 1448 N N . THR B 1 10 ? -8.922 -13.984 -8.289 1 97.69 10 THR B N 1
ATOM 1449 C CA . THR B 1 10 ? -8.695 -12.57 -8.57 1 97.69 10 THR B CA 1
ATOM 1450 C C . THR B 1 10 ? -9.914 -11.742 -8.164 1 97.69 10 THR B C 1
ATOM 1452 O O . THR B 1 10 ? -10.953 -12.289 -7.809 1 97.69 10 THR B O 1
ATOM 1455 N N . ALA B 1 11 ? -9.727 -10.438 -8.148 1 97.88 11 ALA B N 1
ATOM 1456 C CA . ALA B 1 11 ? -10.797 -9.531 -7.73 1 97.88 11 ALA B CA 1
ATOM 1457 C C . ALA B 1 11 ? -11.234 -8.625 -8.883 1 97.88 11 ALA B C 1
ATOM 1459 O O . ALA B 1 11 ? -10.391 -8.078 -9.594 1 97.88 11 ALA B O 1
ATOM 1460 N N . ARG B 1 12 ? -12.477 -8.508 -9.031 1 96.44 12 ARG B N 1
ATOM 1461 C CA . ARG B 1 12 ? -13.055 -7.559 -9.984 1 96.44 12 ARG B CA 1
ATOM 1462 C C . ARG B 1 12 ? -13.703 -6.383 -9.258 1 96.44 12 ARG B C 1
ATOM 1464 O O . ARG B 1 12 ? -14.656 -6.566 -8.5 1 96.44 12 ARG B O 1
ATOM 1471 N N . VAL B 1 13 ? -13.141 -5.258 -9.484 1 95.56 13 VAL B N 1
ATOM 1472 C CA . VAL B 1 13 ? -13.695 -4.023 -8.93 1 95.56 13 VAL B CA 1
ATOM 1473 C C . VAL B 1 13 ? -14.195 -3.131 -10.062 1 95.56 13 VAL B C 1
ATOM 1475 O O . VAL B 1 13 ? -13.461 -2.842 -11.008 1 95.56 13 VAL B O 1
ATOM 1478 N N . ASP B 1 14 ? -15.422 -2.684 -9.961 1 92.12 14 ASP B N 1
ATOM 1479 C CA . ASP B 1 14 ? -16 -1.851 -11.008 1 92.12 14 ASP B CA 1
ATOM 1480 C C . ASP B 1 14 ? -15.703 -0.373 -10.766 1 92.12 14 ASP B C 1
ATOM 1482 O O . ASP B 1 14 ? -15.734 0.092 -9.625 1 92.12 14 ASP B O 1
ATOM 1486 N N . GLY B 1 15 ? -15.336 0.293 -11.844 1 94.06 15 GLY B N 1
ATOM 1487 C CA . GLY B 1 15 ? -15.156 1.734 -11.766 1 94.06 15 GLY B CA 1
ATOM 1488 C C . GLY B 1 15 ? -13.828 2.139 -11.172 1 94.06 15 GLY B C 1
ATOM 1489 O O . GLY B 1 15 ? -12.859 1.373 -11.219 1 94.06 15 GLY B O 1
ATOM 1490 N N . THR B 1 16 ? -13.703 3.377 -10.812 1 96.62 16 THR B N 1
ATOM 1491 C CA . THR B 1 16 ? -12.508 3.947 -10.203 1 96.62 16 THR B CA 1
ATOM 1492 C C . THR B 1 16 ? -12.508 3.74 -8.695 1 96.62 16 THR B C 1
ATOM 1494 O O . THR B 1 16 ? -13.562 3.545 -8.094 1 96.62 16 THR B O 1
ATOM 1497 N N . PHE B 1 17 ? -11.383 3.66 -8.125 1 98.19 17 PHE B N 1
ATOM 1498 C CA . PHE B 1 17 ? -11.234 3.637 -6.676 1 98.19 17 PHE B CA 1
ATOM 1499 C C . PHE B 1 17 ? -9.922 4.301 -6.258 1 98.19 17 PHE B C 1
ATOM 1501 O O . PHE B 1 17 ? -9.148 4.746 -7.105 1 98.19 17 PHE B O 1
ATOM 1508 N N . VAL B 1 18 ? -9.75 4.438 -4.938 1 98.69 18 VAL B N 1
ATOM 1509 C CA . VAL B 1 18 ? -8.562 5.098 -4.398 1 98.69 18 VAL B CA 1
ATOM 1510 C C . VAL B 1 18 ? -7.832 4.148 -3.451 1 98.69 18 VAL B C 1
ATOM 1512 O O . VAL B 1 18 ? -8.461 3.477 -2.631 1 98.69 18 VAL B O 1
ATOM 1515 N N . VAL B 1 19 ? -6.57 3.959 -3.682 1 98.88 19 VAL B N 1
ATOM 1516 C CA . VAL B 1 19 ? -5.699 3.326 -2.695 1 98.88 19 VAL B CA 1
ATOM 1517 C C . VAL B 1 19 ? -5 4.395 -1.861 1 98.88 19 VAL B C 1
ATOM 1519 O O . VAL B 1 19 ? -4.312 5.262 -2.404 1 98.88 19 VAL B O 1
ATOM 1522 N N . PHE B 1 20 ? -5.262 4.395 -0.582 1 98.88 20 PHE B N 1
ATOM 1523 C CA . PHE B 1 20 ? -4.734 5.367 0.366 1 98.88 20 PHE B CA 1
ATOM 1524 C C . PHE B 1 20 ? -3.83 4.691 1.39 1 98.88 20 PHE B C 1
ATOM 1526 O O . PHE B 1 20 ? -4.285 3.846 2.164 1 98.88 20 PHE B O 1
ATOM 1533 N N . ARG B 1 21 ? -2.562 5.031 1.345 1 98.75 21 ARG B N 1
ATOM 1534 C CA . ARG B 1 21 ? -1.603 4.52 2.318 1 98.75 21 ARG B CA 1
ATOM 1535 C C . ARG B 1 21 ? -1.215 5.598 3.324 1 98.75 21 ARG B C 1
ATOM 1537 O O . ARG B 1 21 ? -0.788 6.688 2.938 1 98.75 21 ARG B O 1
ATOM 1544 N N . ILE B 1 22 ? -1.344 5.246 4.562 1 98.31 22 ILE B N 1
ATOM 1545 C CA . ILE B 1 22 ? -1.022 6.199 5.621 1 98.31 22 ILE B CA 1
ATOM 1546 C C . ILE B 1 22 ? -0.187 5.508 6.695 1 98.31 22 ILE B C 1
ATOM 1548 O O . ILE B 1 22 ? -0.409 4.336 7.008 1 98.31 22 ILE B O 1
ATOM 1552 N N . GLY B 1 23 ? 0.751 6.289 7.207 1 97 23 GLY B N 1
ATOM 1553 C CA . GLY B 1 23 ? 1.61 5.672 8.203 1 97 23 GLY B CA 1
ATOM 1554 C C . GLY B 1 23 ? 2.129 6.66 9.234 1 97 23 GLY B C 1
ATOM 1555 O O . GLY B 1 23 ? 2.127 7.867 9 1 97 23 GLY B O 1
ATOM 1556 N N . MET B 1 24 ? 2.506 6.117 10.328 1 96.56 24 MET B N 1
ATOM 1557 C CA . MET B 1 24 ? 3.191 6.801 11.414 1 96.56 24 MET B CA 1
ATOM 1558 C C . MET B 1 24 ? 4.539 6.152 11.703 1 96.56 24 MET B C 1
ATOM 1560 O O . MET B 1 24 ? 4.672 4.93 11.641 1 96.56 24 MET B O 1
ATOM 1564 N N . ARG B 1 25 ? 5.488 6.957 11.984 1 96.44 25 ARG B N 1
ATOM 1565 C CA . ARG B 1 25 ? 6.801 6.477 12.398 1 96.44 25 ARG B CA 1
ATOM 1566 C C . ARG B 1 25 ? 7.188 7.039 13.766 1 96.44 25 ARG B C 1
ATOM 1568 O O . ARG B 1 25 ? 7.082 8.25 13.992 1 96.44 25 ARG B O 1
ATOM 1575 N N . ILE B 1 26 ? 7.633 6.156 14.594 1 96 26 ILE B N 1
ATOM 1576 C CA . ILE B 1 26 ? 8.141 6.578 15.898 1 96 26 ILE B CA 1
ATOM 1577 C C . ILE B 1 26 ? 9.641 6.852 15.805 1 96 26 ILE B C 1
ATOM 1579 O O . ILE B 1 26 ? 10.445 5.918 15.766 1 96 26 ILE B O 1
ATOM 1583 N N . ASN B 1 27 ? 9.945 8.125 15.836 1 94.88 27 ASN B N 1
ATOM 1584 C CA . ASN B 1 27 ? 11.352 8.516 15.711 1 94.88 27 ASN B CA 1
ATOM 1585 C C . ASN B 1 27 ? 12.062 8.461 17.062 1 94.88 27 ASN B C 1
ATOM 1587 O O . ASN B 1 27 ? 13.266 8.211 17.125 1 94.88 27 ASN B O 1
ATOM 1591 N N . SER B 1 28 ? 11.305 8.781 18.047 1 93.56 28 SER B N 1
ATOM 1592 C CA . SER B 1 28 ? 11.805 8.695 19.422 1 93.56 28 SER B CA 1
ATOM 1593 C C . SER B 1 28 ? 10.992 7.711 20.25 1 93.56 28 SER B C 1
ATOM 1595 O O . SER B 1 28 ? 10.039 8.102 20.922 1 93.56 28 SER B O 1
ATOM 1597 N N . LEU B 1 29 ? 11.492 6.527 20.375 1 94.25 29 LEU B N 1
ATOM 1598 C CA . LEU B 1 29 ? 10.734 5.426 20.953 1 94.25 29 LEU B CA 1
ATOM 1599 C C . LEU B 1 29 ? 10.484 5.664 22.438 1 94.25 29 LEU B C 1
ATOM 1601 O O . LEU B 1 29 ? 9.445 5.254 22.969 1 94.25 29 LEU B O 1
ATOM 1605 N N . TRP B 1 30 ? 11.406 6.406 23.094 1 94.19 30 TRP B N 1
ATOM 1606 C CA . TRP B 1 30 ? 11.32 6.559 24.531 1 94.19 30 TRP B CA 1
ATOM 1607 C C . TRP B 1 30 ? 10.328 7.652 24.906 1 94.19 30 TRP B C 1
ATOM 1609 O O . TRP B 1 30 ? 9.891 7.742 26.062 1 94.19 30 TRP B O 1
ATOM 1619 N N . LYS B 1 31 ? 10.023 8.5 24 1 93.56 31 LYS B N 1
ATOM 1620 C CA . LYS B 1 31 ? 9.094 9.594 24.281 1 93.56 31 LYS B CA 1
ATOM 1621 C C . LYS B 1 31 ? 7.652 9.156 24.047 1 93.56 31 LYS B C 1
ATOM 1623 O O . LYS B 1 31 ? 6.953 9.727 23.203 1 93.56 31 LYS B O 1
ATOM 1628 N N . VAL B 1 32 ? 7.215 8.281 24.859 1 94.38 32 VAL B N 1
ATOM 1629 C CA . VAL B 1 32 ? 5.922 7.621 24.734 1 94.38 32 VAL B CA 1
ATOM 1630 C C . VAL B 1 32 ? 4.809 8.664 24.734 1 94.38 32 VAL B C 1
ATOM 1632 O O . VAL B 1 32 ? 3.832 8.547 23.984 1 94.38 32 VAL B O 1
ATOM 1635 N N . HIS B 1 33 ? 4.973 9.711 25.469 1 91.75 33 HIS B N 1
ATOM 1636 C CA . HIS B 1 33 ? 3.943 10.734 25.625 1 91.75 33 HIS B CA 1
ATOM 1637 C C . HIS B 1 33 ? 3.773 11.531 24.328 1 91.75 33 HIS B C 1
ATOM 1639 O O . HIS B 1 33 ? 2.77 12.227 24.156 1 91.75 33 HIS B O 1
ATOM 1645 N N . ARG B 1 34 ? 4.785 11.43 23.469 1 91.19 34 ARG B N 1
ATOM 1646 C CA . ARG B 1 34 ? 4.723 12.18 22.219 1 91.19 34 ARG B CA 1
ATOM 1647 C C . ARG B 1 34 ? 4.031 11.367 21.125 1 91.19 34 ARG B C 1
ATOM 1649 O O . ARG B 1 34 ? 3.238 11.906 20.344 1 91.19 34 ARG B O 1
ATOM 1656 N N . TRP B 1 35 ? 4.297 10.078 21.125 1 93.06 35 TRP B N 1
ATOM 1657 C CA . TRP B 1 35 ? 3.809 9.328 19.969 1 93.06 35 TRP B CA 1
ATOM 1658 C C . TRP B 1 35 ? 2.551 8.539 20.328 1 93.06 35 TRP B C 1
ATOM 1660 O O . TRP B 1 35 ? 1.78 8.156 19.438 1 93.06 35 TRP B O 1
ATOM 1670 N N . LEU B 1 36 ? 2.26 8.289 21.547 1 94.31 36 LEU B N 1
ATOM 1671 C CA . LEU B 1 36 ? 1.118 7.473 21.922 1 94.31 36 LEU B CA 1
ATOM 1672 C C . LEU B 1 36 ? -0.192 8.141 21.531 1 94.31 36 LEU B C 1
ATOM 1674 O O . LEU B 1 36 ? -1.081 7.484 20.969 1 94.31 36 LEU B O 1
ATOM 1678 N N . PRO B 1 37 ? -0.375 9.438 21.781 1 92.62 37 PRO B N 1
ATOM 1679 C CA . PRO B 1 37 ? -1.631 10.062 21.375 1 92.62 37 PRO B CA 1
ATOM 1680 C C . PRO B 1 37 ? -1.872 9.953 19.859 1 92.62 37 PRO B C 1
ATOM 1682 O O . PRO B 1 37 ? -3.012 9.758 19.438 1 92.62 37 PRO B O 1
ATOM 1685 N N . VAL B 1 38 ? -0.826 10.133 19.062 1 92.69 38 VAL B N 1
ATOM 1686 C CA . VAL B 1 38 ? -0.938 10.016 17.625 1 92.69 38 VAL B CA 1
ATOM 1687 C C . VAL B 1 38 ? -1.337 8.586 17.25 1 92.69 38 VAL B C 1
ATOM 1689 O O . VAL B 1 38 ? -2.242 8.383 16.438 1 92.69 38 VAL B O 1
ATOM 1692 N N . PHE B 1 39 ? -0.727 7.676 17.922 1 94.81 39 PHE B N 1
ATOM 1693 C CA . PHE B 1 39 ? -0.994 6.266 17.688 1 94.81 39 PHE B CA 1
ATOM 1694 C C . PHE B 1 39 ? -2.449 5.93 17.984 1 94.81 39 PHE B C 1
ATOM 1696 O O . PHE B 1 39 ? -3.092 5.191 17.234 1 94.81 39 PHE B O 1
ATOM 1703 N N . LEU B 1 40 ? -3.039 6.473 18.953 1 94.81 40 LEU B N 1
ATOM 1704 C CA . LEU B 1 40 ? -4.379 6.137 19.422 1 94.81 40 LEU B CA 1
ATOM 1705 C C . LEU B 1 40 ? -5.441 6.84 18.594 1 94.81 40 LEU B C 1
ATOM 1707 O O . LEU B 1 40 ? -6.621 6.492 18.656 1 94.81 40 LEU B O 1
ATOM 1711 N N . SER B 1 41 ? -5.027 7.777 17.812 1 95 41 SER B N 1
ATOM 1712 C CA . SER B 1 41 ? -5.988 8.492 16.984 1 95 41 SER B CA 1
ATOM 1713 C C . SER B 1 41 ? -6.492 7.613 15.844 1 95 41 SER B C 1
ATOM 1715 O O . SER B 1 41 ? -7.633 7.754 15.398 1 95 41 SER B O 1
ATOM 1717 N N . MET B 1 42 ? -5.684 6.715 15.445 1 94.94 42 MET B N 1
ATOM 1718 C CA . MET B 1 42 ? -5.984 5.902 14.273 1 94.94 42 MET B CA 1
ATOM 1719 C C . MET B 1 42 ? -7.191 5.004 14.523 1 94.94 42 MET B C 1
ATOM 1721 O O . MET B 1 42 ? -8.148 5.016 13.75 1 94.94 42 MET B O 1
ATOM 1725 N N . PRO B 1 43 ? -7.199 4.219 15.648 1 95.69 43 PRO B N 1
ATOM 1726 C CA . PRO B 1 43 ? -8.367 3.369 15.875 1 95.69 43 PRO B CA 1
ATOM 1727 C C . PRO B 1 43 ? -9.656 4.172 16.062 1 95.69 43 PRO B C 1
ATOM 1729 O O . PRO B 1 43 ? -10.734 3.705 15.703 1 95.69 43 PRO B O 1
ATOM 1732 N N . ARG B 1 44 ? -9.602 5.312 16.609 1 96 44 ARG B N 1
ATOM 1733 C CA . ARG B 1 44 ? -10.781 6.172 16.75 1 96 44 ARG B CA 1
ATOM 1734 C C . ARG B 1 44 ? -11.344 6.547 15.375 1 96 44 ARG B C 1
ATOM 1736 O O 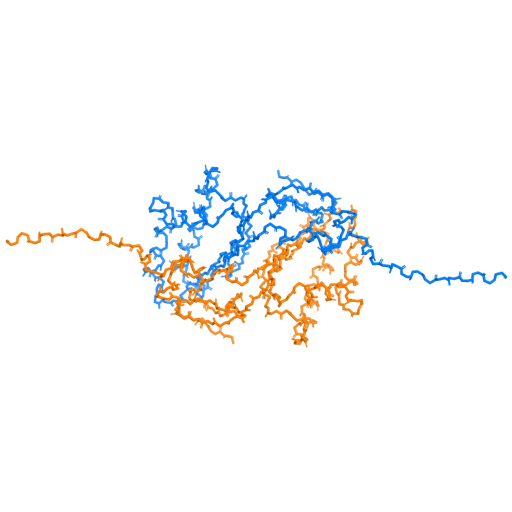. ARG B 1 44 ? -12.547 6.445 15.148 1 96 44 ARG B O 1
ATOM 1743 N N . MET B 1 45 ? -10.492 6.926 14.547 1 97.81 45 MET B N 1
ATOM 1744 C CA . MET B 1 45 ? -10.906 7.309 13.195 1 97.81 45 MET B CA 1
ATOM 1745 C C . MET B 1 45 ? -11.484 6.113 12.445 1 97.81 45 MET B C 1
ATOM 1747 O O . MET B 1 45 ? -12.492 6.242 11.742 1 97.81 45 MET B O 1
ATOM 1751 N N . LEU B 1 46 ? -10.859 5 12.609 1 97.38 46 LEU B N 1
ATOM 1752 C CA . LEU B 1 46 ? -11.312 3.805 11.906 1 97.38 46 LEU B CA 1
ATOM 1753 C C . LEU B 1 46 ? -12.695 3.383 12.391 1 97.38 46 LEU B C 1
ATOM 1755 O O . LEU B 1 46 ? -13.547 3.006 11.586 1 97.38 46 LEU B O 1
ATOM 1759 N N . ARG B 1 47 ? -12.945 3.447 13.688 1 97 47 ARG B N 1
ATOM 1760 C CA . ARG B 1 47 ? -14.258 3.107 14.242 1 97 47 ARG B CA 1
ATOM 1761 C C . ARG B 1 47 ? -15.344 4.02 13.688 1 97 47 ARG B C 1
ATOM 1763 O O . ARG B 1 47 ? -16.422 3.553 13.336 1 97 47 ARG B O 1
ATOM 1770 N N . GLU B 1 48 ? -14.984 5.254 13.648 1 97.38 48 GLU B N 1
ATOM 1771 C CA . GLU B 1 48 ? -15.906 6.25 13.117 1 97.38 48 GLU B CA 1
ATOM 1772 C C . GLU B 1 48 ? -16.25 5.965 11.656 1 97.38 48 GLU B C 1
ATOM 1774 O O . GLU B 1 48 ? -17.422 5.996 11.273 1 97.38 48 GLU B O 1
ATOM 1779 N N . LEU B 1 49 ? -15.258 5.672 10.867 1 97.94 49 LEU B N 1
ATOM 1780 C CA . LEU B 1 49 ? -15.438 5.402 9.445 1 97.94 49 LEU B CA 1
ATOM 1781 C C . LEU B 1 49 ? -16.219 4.105 9.227 1 97.94 49 LEU B C 1
ATOM 1783 O O . LEU B 1 49 ? -17.109 4.047 8.375 1 97.94 49 LEU B O 1
ATOM 1787 N N . GLU B 1 50 ? -15.93 3.086 10 1 95.94 50 GLU B N 1
ATOM 1788 C CA . GLU B 1 50 ? -16.562 1.778 9.867 1 95.94 50 GLU B CA 1
ATOM 1789 C C . GLU B 1 50 ? -18.031 1.831 10.305 1 95.94 50 GLU B C 1
ATOM 1791 O O . GLU B 1 50 ? -18.844 1.051 9.82 1 95.94 50 GLU B O 1
ATOM 1796 N N . ALA B 1 51 ? -18.359 2.76 11.133 1 96.75 51 ALA B N 1
ATOM 1797 C CA . ALA B 1 51 ? -19.719 2.893 11.648 1 96.75 51 ALA B CA 1
ATOM 1798 C C . ALA B 1 51 ? -20.625 3.592 10.641 1 96.75 51 ALA B C 1
ATOM 1800 O O . ALA B 1 51 ? -21.844 3.555 10.773 1 96.75 51 ALA B O 1
ATOM 1801 N N . ASP B 1 52 ? -20.047 4.215 9.648 1 96.94 52 ASP B N 1
ATOM 1802 C CA . ASP B 1 52 ? -20.797 4.953 8.648 1 96.94 52 ASP B CA 1
ATOM 1803 C C . ASP B 1 52 ? -20.719 4.273 7.285 1 96.94 52 ASP B C 1
ATOM 1805 O O . ASP B 1 52 ? -19.75 4.48 6.539 1 96.94 52 ASP B O 1
ATOM 1809 N N . PRO B 1 53 ? -21.719 3.619 6.887 1 94.12 53 PRO B N 1
ATOM 1810 C CA . PRO B 1 53 ? -21.672 2.926 5.598 1 94.12 53 PRO B CA 1
ATOM 1811 C C . PRO B 1 53 ? -21.531 3.883 4.418 1 94.12 53 PRO B C 1
ATOM 1813 O O . PRO B 1 53 ? -21.156 3.463 3.318 1 94.12 53 PRO B O 1
ATOM 1816 N N . GLU B 1 54 ? -21.766 5.141 4.645 1 96.62 54 GLU B N 1
ATOM 1817 C CA . GLU B 1 54 ? -21.703 6.125 3.568 1 96.62 54 GLU B CA 1
ATOM 1818 C C . GLU B 1 54 ? -20.375 6.867 3.578 1 96.62 54 GLU B C 1
ATOM 1820 O O . GLU B 1 54 ? -20.188 7.82 2.818 1 96.62 54 GLU B O 1
ATOM 1825 N N . SER B 1 55 ? -19.453 6.426 4.328 1 97.62 55 SER B N 1
ATOM 1826 C CA . SER B 1 55 ? -18.172 7.125 4.465 1 97.62 55 SER B CA 1
ATOM 1827 C C . SER B 1 55 ? -17.359 7.031 3.184 1 97.62 55 SER B C 1
ATOM 1829 O O . SER B 1 55 ? -16.516 7.895 2.914 1 97.62 55 SER B O 1
ATOM 1831 N N . GLY B 1 56 ? -17.562 5.918 2.428 1 98.12 56 GLY B N 1
ATOM 1832 C CA . GLY B 1 56 ? -16.781 5.664 1.231 1 98.12 56 GLY B CA 1
ATOM 1833 C C . GLY B 1 56 ? -15.578 4.781 1.488 1 98.12 56 GLY B C 1
ATOM 1834 O O . GLY B 1 56 ? -14.891 4.371 0.55 1 98.12 56 GLY B O 1
ATOM 1835 N N . LEU B 1 57 ? -15.266 4.488 2.756 1 98.5 57 LEU B N 1
ATOM 1836 C CA . LEU B 1 57 ? -14.211 3.533 3.068 1 98.5 57 LEU B CA 1
ATOM 1837 C C . LEU B 1 57 ? -14.656 2.107 2.762 1 98.5 57 LEU B C 1
ATOM 1839 O O . LEU B 1 57 ? -15.711 1.67 3.219 1 98.5 57 LEU B O 1
ATOM 1843 N N . LEU B 1 58 ? -13.852 1.407 2.045 1 97.81 58 LEU B N 1
ATOM 1844 C CA . LEU B 1 58 ? -14.242 0.077 1.588 1 97.81 58 LEU B CA 1
ATOM 1845 C C . LEU B 1 58 ? -13.508 -1.004 2.379 1 97.81 58 LEU B C 1
ATOM 1847 O O . LEU B 1 58 ? -14.094 -2.043 2.701 1 97.81 58 LEU B O 1
ATOM 1851 N N . GLU B 1 59 ? -12.273 -0.812 2.611 1 97.75 59 GLU B N 1
ATOM 1852 C CA . GLU B 1 59 ? -11.422 -1.805 3.262 1 97.75 59 GLU B CA 1
ATOM 1853 C C . GLU B 1 59 ? -10.188 -1.153 3.887 1 97.75 59 GLU B C 1
ATOM 1855 O O . GLU B 1 59 ? -9.703 -0.133 3.395 1 97.75 59 GLU B O 1
ATOM 1860 N N . THR B 1 60 ? -9.75 -1.687 5.004 1 97.69 60 THR B N 1
ATOM 1861 C CA . THR B 1 60 ? -8.5 -1.278 5.641 1 97.69 60 THR B CA 1
ATOM 1862 C C . THR B 1 60 ? -7.625 -2.49 5.938 1 97.69 60 THR B C 1
ATOM 1864 O O . THR B 1 60 ? -8.109 -3.5 6.457 1 97.69 60 THR B O 1
ATOM 1867 N N . GLN B 1 61 ? -6.395 -2.387 5.512 1 96.06 61 GLN B N 1
ATOM 1868 C CA . GLN B 1 61 ? -5.359 -3.34 5.906 1 96.06 61 GLN B CA 1
ATOM 1869 C C . GLN B 1 61 ? -4.305 -2.676 6.785 1 96.06 61 GLN B C 1
ATOM 1871 O O . GLN B 1 61 ? -3.727 -1.655 6.406 1 96.06 61 GLN B O 1
ATOM 1876 N N . ALA B 1 62 ? -4.078 -3.326 7.914 1 94.56 62 ALA B N 1
ATOM 1877 C CA . ALA B 1 62 ? -3.113 -2.752 8.852 1 94.56 62 ALA B CA 1
ATOM 1878 C C . ALA B 1 62 ? -1.831 -3.578 8.891 1 94.56 62 ALA B C 1
ATOM 1880 O O . ALA B 1 62 ? -1.877 -4.809 8.844 1 94.56 62 ALA B O 1
ATOM 1881 N N . SER B 1 63 ? -0.744 -2.898 8.867 1 94.19 63 SER B N 1
ATOM 1882 C CA . SER B 1 63 ? 0.585 -3.443 9.125 1 94.19 63 SER B CA 1
ATOM 1883 C C . SER B 1 63 ? 1.274 -2.703 10.266 1 94.19 63 SER B C 1
ATOM 1885 O O . SER B 1 63 ? 1.765 -1.587 10.086 1 94.19 63 SER B O 1
ATOM 1887 N N . LEU B 1 64 ? 1.366 -3.418 11.383 1 92.31 64 LEU B N 1
ATOM 1888 C CA . LEU B 1 64 ? 1.894 -2.775 12.586 1 92.31 64 LEU B CA 1
ATOM 1889 C C . LEU B 1 64 ? 3.287 -3.299 12.914 1 92.31 64 LEU B C 1
ATOM 1891 O O . LEU B 1 64 ? 3.496 -4.512 13 1 92.31 64 LEU B O 1
ATOM 1895 N N . GLY B 1 65 ? 4.184 -2.383 12.984 1 89.88 65 GLY B N 1
ATOM 1896 C CA . GLY B 1 65 ? 5.547 -2.709 13.367 1 89.88 65 GLY B CA 1
ATOM 1897 C C . GLY B 1 65 ? 5.988 -2.006 14.641 1 89.88 65 GLY B C 1
ATOM 1898 O O . GLY B 1 65 ? 5.188 -1.347 15.305 1 89.88 65 GLY B O 1
ATOM 1899 N N . LEU B 1 66 ? 7.242 -2.225 14.945 1 87.19 66 LEU B N 1
ATOM 1900 C CA . LEU B 1 66 ? 7.785 -1.63 16.156 1 87.19 66 LEU B CA 1
ATOM 1901 C C . LEU B 1 66 ? 7.859 -0.112 16.031 1 87.19 66 LEU B C 1
ATOM 1903 O O . LEU B 1 66 ? 7.383 0.611 16.922 1 87.19 66 LEU B O 1
ATOM 1907 N N . ARG B 1 67 ? 8.367 0.384 14.914 1 92.81 67 ARG B N 1
ATOM 1908 C CA . ARG B 1 67 ? 8.555 1.821 14.75 1 92.81 67 ARG B CA 1
ATOM 1909 C C . ARG B 1 67 ? 7.621 2.377 13.68 1 92.81 67 ARG B C 1
ATOM 1911 O O . ARG B 1 67 ? 7.301 3.566 13.688 1 92.81 67 ARG B O 1
ATOM 1918 N N . GLU B 1 68 ? 7.254 1.469 12.812 1 94.88 68 GLU B N 1
ATOM 1919 C CA . GLU B 1 68 ? 6.469 1.913 11.664 1 94.88 68 GLU B CA 1
ATOM 1920 C C . GLU B 1 68 ? 5.086 1.265 11.664 1 94.88 68 GLU B C 1
ATOM 1922 O O . GLU B 1 68 ? 4.969 0.039 11.727 1 94.88 68 GLU B O 1
ATOM 1927 N N . GLN B 1 69 ? 4.066 2.109 11.664 1 95.75 69 GLN B N 1
ATOM 1928 C CA . GLN B 1 69 ? 2.678 1.677 11.531 1 95.75 69 GLN B CA 1
ATOM 1929 C C . GLN B 1 69 ? 2.088 2.133 10.195 1 95.75 69 GLN B C 1
ATOM 1931 O O . GLN B 1 69 ? 2.127 3.32 9.867 1 95.75 69 GLN B O 1
ATOM 1936 N N . THR B 1 70 ? 1.574 1.173 9.469 1 97.25 70 THR B N 1
ATOM 1937 C CA . THR B 1 70 ? 1.042 1.541 8.164 1 97.25 70 THR B CA 1
ATOM 1938 C C . THR B 1 70 ? -0.352 0.952 7.961 1 97.25 70 THR B C 1
ATOM 1940 O O . THR B 1 70 ? -0.598 -0.206 8.305 1 97.25 70 THR B O 1
ATOM 1943 N N . LEU B 1 71 ? -1.242 1.757 7.438 1 97.62 71 LEU B N 1
ATOM 1944 C CA . LEU B 1 71 ? -2.549 1.316 6.961 1 97.62 71 LEU B CA 1
ATOM 1945 C C . LEU B 1 71 ? -2.67 1.505 5.453 1 97.62 71 LEU B C 1
ATOM 1947 O O . LEU B 1 71 ? -2.229 2.523 4.91 1 97.62 71 LEU B O 1
ATOM 1951 N N . THR B 1 72 ? -3.164 0.483 4.812 1 98.38 72 THR B N 1
ATOM 1952 C CA . THR B 1 72 ? -3.629 0.617 3.438 1 98.38 72 THR B CA 1
ATOM 1953 C C . THR B 1 72 ? -5.152 0.567 3.375 1 98.38 72 THR B C 1
ATOM 1955 O O . THR B 1 72 ? -5.766 -0.406 3.818 1 98.38 72 THR B O 1
ATOM 1958 N N . GLN B 1 73 ? -5.656 1.65 2.848 1 98.62 73 GLN B N 1
ATOM 1959 C CA . GLN B 1 73 ? -7.109 1.761 2.75 1 98.62 73 GLN B CA 1
ATOM 1960 C C . GLN B 1 73 ? -7.559 1.843 1.295 1 98.62 73 GLN B C 1
ATOM 1962 O O . GLN B 1 73 ? -6.855 2.402 0.452 1 98.62 73 GLN B O 1
ATOM 1967 N N . TYR B 1 74 ? -8.695 1.285 1.084 1 98.62 74 TYR B N 1
ATOM 1968 C CA . TYR B 1 74 ? -9.375 1.395 -0.202 1 98.62 74 TYR B CA 1
ATOM 1969 C C . TYR B 1 74 ? -10.648 2.219 -0.077 1 98.62 74 TYR B C 1
ATOM 1971 O O . TYR B 1 74 ? -11.453 1.989 0.826 1 98.62 74 TYR B O 1
ATOM 1979 N N . TRP B 1 75 ? -10.789 3.246 -0.933 1 98.56 75 TRP B N 1
ATOM 1980 C CA . TRP B 1 75 ? -11.922 4.168 -0.887 1 98.56 75 TRP B CA 1
ATOM 1981 C C . TRP B 1 75 ? -12.68 4.164 -2.209 1 98.56 75 TRP B C 1
ATOM 1983 O O . TRP B 1 75 ? -12.086 3.959 -3.271 1 98.56 75 TRP B O 1
ATOM 1993 N N . GLU B 1 76 ? -13.914 4.484 -2.148 1 97.81 76 GLU B N 1
ATOM 1994 C CA . GLU B 1 76 ? -14.758 4.594 -3.334 1 97.81 76 GLU B CA 1
ATOM 1995 C C . GLU B 1 76 ? -14.273 5.711 -4.254 1 97.81 76 GLU B C 1
ATOM 1997 O O . GLU B 1 76 ? -14.352 5.594 -5.477 1 97.81 76 GLU B O 1
ATOM 2002 N N . SER B 1 77 ? -13.914 6.824 -3.598 1 97.62 77 SER B N 1
ATOM 2003 C CA . SER B 1 77 ? -13.461 7.973 -4.375 1 97.62 77 SER B CA 1
ATOM 2004 C C . SER B 1 77 ? -12.586 8.898 -3.531 1 97.62 77 SER B C 1
ATOM 2006 O O . SER B 1 77 ? -12.594 8.82 -2.301 1 97.62 77 SER B O 1
ATOM 2008 N N . PHE B 1 78 ? -11.852 9.75 -4.254 1 97.56 78 PHE B N 1
ATOM 2009 C CA . PHE B 1 78 ? -11.062 10.758 -3.557 1 97.56 78 PHE B CA 1
ATOM 2010 C C . PHE B 1 78 ? -11.977 11.758 -2.85 1 97.56 78 PHE B C 1
ATOM 2012 O O . PHE B 1 78 ? -11.641 12.242 -1.767 1 97.56 78 PHE B O 1
ATOM 2019 N N . GLU B 1 79 ? -13.117 12.023 -3.391 1 96.94 79 GLU B N 1
ATOM 2020 C CA . GLU B 1 79 ? -14.078 12.953 -2.801 1 96.94 79 GLU B CA 1
ATOM 2021 C C . GLU B 1 79 ? -14.531 12.477 -1.426 1 96.94 79 GLU B C 1
ATOM 2023 O O . GLU B 1 79 ? -14.641 13.273 -0.491 1 96.94 79 GLU B O 1
ATOM 2028 N N . HIS B 1 80 ? -14.797 11.211 -1.304 1 98 80 HIS B N 1
ATOM 2029 C CA . HIS B 1 80 ? -15.164 10.656 -0.007 1 98 80 HIS B CA 1
ATOM 2030 C C . HIS B 1 80 ? -14.039 10.836 1.009 1 98 80 HIS B C 1
ATOM 2032 O O . HIS B 1 80 ? -14.281 11.266 2.139 1 98 80 HIS B O 1
ATOM 2038 N N . LEU B 1 81 ? -12.836 10.5 0.583 1 98.19 81 LEU B N 1
ATOM 2039 C CA . LEU B 1 81 ? -11.656 10.625 1.435 1 98.19 81 LEU B CA 1
ATOM 2040 C C . LEU B 1 81 ? -11.445 12.07 1.867 1 98.19 81 LEU B C 1
ATOM 2042 O O . LEU B 1 81 ? -11.258 12.344 3.055 1 98.19 81 LEU B O 1
ATOM 2046 N N . GLU B 1 82 ? -11.484 12.953 0.927 1 97.06 82 GLU B N 1
ATOM 2047 C CA . GLU B 1 82 ? -11.266 14.375 1.208 1 97.06 82 GLU B CA 1
ATOM 2048 C C . GLU B 1 82 ? -12.367 14.93 2.109 1 97.06 82 GLU B C 1
ATOM 2050 O O . GLU B 1 82 ? -12.094 15.727 3.008 1 97.06 82 GLU B O 1
ATOM 2055 N N . SER B 1 83 ? -13.602 14.539 1.876 1 96.69 83 SER B N 1
ATOM 2056 C CA . SER B 1 83 ? -14.719 14.992 2.699 1 96.69 83 SER B CA 1
ATOM 2057 C C . SER B 1 83 ? -14.523 14.602 4.16 1 96.69 83 SER B C 1
ATOM 2059 O O . SER B 1 83 ? -14.758 15.414 5.062 1 96.69 83 SER B O 1
ATOM 2061 N N . TYR B 1 84 ? -14.141 13.43 4.363 1 97.94 84 TYR B N 1
ATOM 2062 C CA . TYR B 1 84 ? -13.875 12.992 5.73 1 97.94 84 TYR B CA 1
ATOM 2063 C C . TYR B 1 84 ? -12.734 13.789 6.348 1 97.94 84 TYR B C 1
ATOM 2065 O O . TYR B 1 84 ? -12.836 14.234 7.492 1 97.94 84 TYR B O 1
ATOM 2073 N N . ALA B 1 85 ? -11.648 13.953 5.582 1 96.5 85 ALA B N 1
ATOM 2074 C CA . ALA B 1 85 ? -10.445 14.617 6.07 1 96.5 85 ALA B CA 1
ATOM 2075 C C . ALA B 1 85 ? -10.742 16.047 6.488 1 96.5 85 ALA B C 1
ATOM 2077 O O . ALA B 1 85 ? -10.125 16.578 7.418 1 96.5 85 ALA B O 1
ATOM 2078 N N . ARG B 1 86 ? -11.734 16.625 5.863 1 95.31 86 ARG B N 1
ATOM 2079 C CA . AR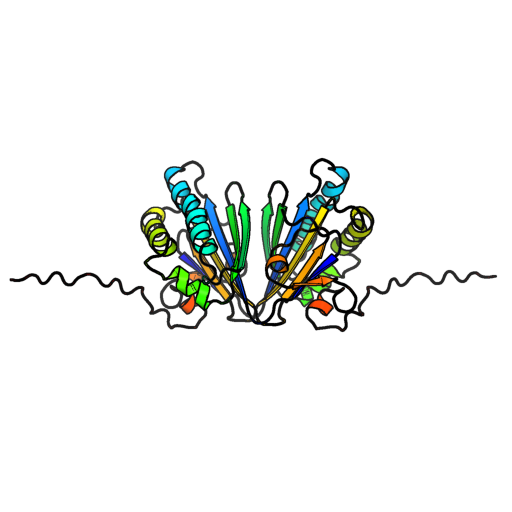G B 1 86 ? -11.992 18.047 6.059 1 95.31 86 ARG B CA 1
ATOM 2080 C C . ARG B 1 86 ? -13.172 18.281 6.996 1 95.31 86 ARG B C 1
ATOM 2082 O O . ARG B 1 86 ? -13.492 19.406 7.34 1 95.31 86 ARG B O 1
ATOM 2089 N N . ASP B 1 87 ? -13.82 17.25 7.367 1 96.44 87 ASP B N 1
ATOM 2090 C CA . ASP B 1 87 ? -14.992 17.359 8.227 1 96.44 87 ASP B CA 1
ATOM 2091 C C . ASP B 1 87 ? -14.609 17.828 9.633 1 96.44 87 ASP B C 1
ATOM 2093 O O . ASP B 1 87 ? -13.938 17.094 10.367 1 96.44 87 ASP B O 1
ATOM 2097 N N . PRO B 1 88 ? -15.086 18.953 10.039 1 94.94 88 PRO B N 1
ATOM 2098 C CA . PRO B 1 88 ? -14.688 19.484 11.344 1 94.94 88 PRO B CA 1
ATOM 2099 C C . PRO B 1 88 ? -15.297 18.703 12.508 1 94.94 88 PRO B C 1
ATOM 2101 O O . PRO B 1 88 ? -14.828 18.797 13.641 1 94.94 88 PRO B O 1
ATOM 2104 N N . ASP B 1 89 ? -16.328 17.953 12.203 1 96 89 ASP B N 1
ATOM 2105 C CA . ASP B 1 89 ? -17.016 17.203 13.25 1 96 89 ASP B CA 1
ATOM 2106 C C . ASP B 1 89 ? -16.469 15.789 13.367 1 96 89 ASP B C 1
ATOM 2108 O O . ASP B 1 89 ? -16.859 15.039 14.258 1 96 89 ASP B O 1
ATOM 2112 N N . ALA B 1 90 ? -15.625 15.414 12.469 1 96.75 90 ALA B N 1
ATOM 2113 C CA . ALA B 1 90 ? -15.039 14.078 12.492 1 96.75 90 ALA B CA 1
ATOM 2114 C C . ALA B 1 90 ? -13.773 14.047 13.336 1 96.75 90 ALA B C 1
ATOM 2116 O O . ALA B 1 90 ? -13.297 15.094 13.797 1 96.75 90 ALA B O 1
ATOM 2117 N N . GLU B 1 91 ? -13.203 12.891 13.508 1 96.5 91 GLU B N 1
ATOM 2118 C CA . GLU B 1 91 ? -12.07 12.68 14.398 1 96.5 91 GLU B CA 1
ATOM 2119 C C . GLU B 1 91 ? -10.773 13.18 13.766 1 96.5 91 GLU B C 1
ATOM 2121 O O . GLU B 1 91 ? -9.82 13.516 14.469 1 96.5 91 GLU B O 1
ATOM 2126 N N . HIS B 1 92 ? -10.711 13.219 12.508 1 96.56 92 HIS B N 1
ATOM 2127 C CA . HIS B 1 92 ? -9.453 13.445 11.812 1 96.56 92 HIS B CA 1
ATOM 2128 C C . HIS B 1 92 ? -8.945 14.867 12.039 1 96.56 92 HIS B C 1
ATOM 2130 O O . HIS B 1 92 ? -7.789 15.062 12.414 1 96.56 92 HIS B O 1
ATOM 2136 N N . LEU B 1 93 ? -9.742 15.922 11.766 1 94.44 93 LEU B N 1
ATOM 2137 C CA . LEU B 1 93 ? -9.281 17.312 11.789 1 94.44 93 LEU B CA 1
ATOM 2138 C C . LEU B 1 93 ? -8.766 17.688 13.172 1 94.44 93 LEU B C 1
ATOM 2140 O O . LEU B 1 93 ? -7.668 18.234 13.297 1 94.44 93 LEU B O 1
ATOM 2144 N N . PRO B 1 94 ? -9.469 17.375 14.234 1 93.69 94 PRO B N 1
ATOM 2145 C CA . PRO B 1 94 ? -8.922 17.672 15.562 1 93.69 94 PRO B CA 1
ATOM 2146 C C . PRO B 1 94 ? -7.598 16.953 15.828 1 93.69 94 PRO B C 1
ATOM 2148 O O . PRO B 1 94 ? -6.695 17.531 16.438 1 93.69 94 PRO B O 1
ATOM 2151 N N . ALA B 1 95 ? -7.488 15.75 15.398 1 92.25 95 ALA B N 1
ATOM 2152 C CA . ALA B 1 95 ? -6.246 15 15.578 1 92.25 95 ALA B CA 1
ATOM 2153 C C . ALA B 1 95 ? -5.105 15.641 14.797 1 92.25 95 ALA B C 1
ATOM 2155 O O . ALA B 1 95 ? -3.971 15.711 15.273 1 92.25 95 ALA B O 1
ATOM 2156 N N . TRP B 1 96 ? -5.414 16.031 13.609 1 91.69 96 TRP B N 1
ATOM 2157 C CA . TRP B 1 96 ? -4.438 16.703 12.773 1 91.69 96 TRP B CA 1
ATOM 2158 C C . TRP B 1 96 ? -3.943 17.984 13.438 1 91.69 96 TRP B C 1
ATOM 2160 O O . TRP B 1 96 ? -2.738 18.25 13.477 1 91.69 96 TRP B O 1
ATOM 2170 N N . LYS B 1 97 ? -4.805 18.812 13.977 1 91.56 97 LYS B N 1
ATOM 2171 C CA . LYS B 1 97 ? -4.457 20.047 14.672 1 91.56 97 LYS B CA 1
ATOM 2172 C C . LYS B 1 97 ? -3.588 19.766 15.898 1 91.56 97 LYS B C 1
ATOM 2174 O O . LYS B 1 97 ? -2.611 20.469 16.141 1 91.56 97 LYS B O 1
ATOM 2179 N N . ALA B 1 98 ? -4.031 18.781 16.547 1 89.94 98 ALA B N 1
ATOM 2180 C CA . ALA B 1 98 ? -3.27 18.391 17.734 1 89.94 98 ALA B CA 1
ATOM 2181 C C . ALA B 1 98 ? -1.851 17.969 17.359 1 89.94 98 ALA B C 1
ATOM 2183 O O . ALA B 1 98 ? -0.891 18.328 18.047 1 89.94 98 ALA B O 1
ATOM 2184 N N . PHE B 1 99 ? -1.729 17.219 16.344 1 91.38 99 PHE B N 1
ATOM 2185 C CA . PHE B 1 99 ? -0.414 16.797 15.867 1 91.38 99 PHE B CA 1
ATOM 2186 C C . PHE B 1 99 ? 0.438 18.016 15.5 1 91.38 99 PHE B C 1
ATOM 2188 O O . PHE B 1 99 ? 1.593 18.109 15.914 1 91.38 99 PHE B O 1
ATOM 2195 N N . ASN B 1 100 ? -0.118 18.828 14.711 1 87.25 100 ASN B N 1
ATOM 2196 C CA . ASN B 1 100 ? 0.623 19.984 14.234 1 87.25 100 ASN B CA 1
ATOM 2197 C C . ASN B 1 100 ? 1.065 20.875 15.398 1 87.25 100 ASN B C 1
ATOM 2199 O O . ASN B 1 100 ? 2.152 21.453 15.359 1 87.25 100 ASN B O 1
ATOM 2203 N N . ARG B 1 101 ? 0.271 20.984 16.359 1 83.44 101 ARG B N 1
ATOM 2204 C CA . ARG B 1 101 ? 0.595 21.797 17.531 1 83.44 101 ARG B CA 1
ATOM 2205 C C . ARG B 1 101 ? 1.727 21.172 18.344 1 83.44 101 ARG B C 1
ATOM 2207 O O . ARG B 1 101 ? 2.639 21.859 18.797 1 83.44 101 ARG B O 1
ATOM 2214 N N . ARG B 1 102 ? 1.692 19.906 18.5 1 78.38 102 ARG B N 1
ATOM 2215 C CA . ARG B 1 102 ? 2.609 19.188 19.375 1 78.38 102 ARG B CA 1
ATOM 2216 C C . ARG B 1 102 ? 3.92 18.859 18.672 1 78.38 102 ARG B C 1
ATOM 2218 O O . ARG B 1 102 ? 4.988 18.906 19.281 1 78.38 102 ARG B O 1
ATOM 2225 N N . VAL B 1 103 ? 3.854 18.203 17.547 1 64.25 103 VAL B N 1
ATOM 2226 C CA . VAL B 1 103 ? 4.992 17.609 16.875 1 64.25 103 VAL B CA 1
ATOM 2227 C C . VAL B 1 103 ? 5.656 18.641 15.961 1 64.25 103 VAL B C 1
ATOM 2229 O O . VAL B 1 103 ? 6.883 18.75 15.938 1 64.25 103 VAL B O 1
ATOM 2232 N N . GLY B 1 104 ? 4.816 19.625 15.445 1 58.19 104 GLY B N 1
ATOM 2233 C CA . GLY B 1 104 ? 5.305 20.656 14.539 1 58.19 104 GLY B CA 1
ATOM 2234 C C . GLY B 1 104 ? 6.816 20.75 14.484 1 58.19 104 GLY B C 1
ATOM 2235 O O . GLY B 1 104 ? 7.426 20.422 13.461 1 58.19 104 GLY B O 1
ATOM 2236 N N . GLU B 1 105 ? 7.543 20.859 15.594 1 59.5 105 GLU B N 1
ATOM 2237 C CA . GLU B 1 105 ? 8.953 21.219 15.539 1 59.5 105 GLU B CA 1
ATOM 2238 C C . GLU B 1 105 ? 9.828 20.109 16.109 1 59.5 105 GLU B C 1
ATOM 2240 O O . GLU B 1 105 ? 11.062 20.188 16.047 1 59.5 105 GLU B O 1
ATOM 2245 N N . GLY B 1 106 ? 9.32 19.062 16.484 1 69.88 106 GLY B N 1
ATOM 2246 C CA . GLY B 1 106 ? 10.234 18.234 17.25 1 69.88 106 GLY B CA 1
ATOM 2247 C C . GLY B 1 106 ? 10.727 17.016 16.516 1 69.88 106 GLY B C 1
ATOM 2248 O O . GLY B 1 106 ? 11.797 16.484 16.812 1 69.88 106 GLY B O 1
ATOM 2249 N N . GLY B 1 107 ? 10.047 16.562 15.695 1 85.19 107 GLY B N 1
ATOM 2250 C CA . GLY B 1 107 ? 10.523 15.461 14.867 1 85.19 107 GLY B CA 1
ATOM 2251 C C . GLY B 1 107 ? 10.422 14.109 15.547 1 85.19 107 GLY B C 1
ATOM 2252 O O . GLY B 1 107 ? 10.977 13.125 15.055 1 85.19 107 GLY B O 1
ATOM 2253 N N . ASP B 1 108 ? 9.695 14.008 16.703 1 91.75 108 ASP B N 1
ATOM 2254 C CA . ASP B 1 108 ? 9.656 12.781 17.5 1 91.75 108 ASP B CA 1
ATOM 2255 C C . ASP B 1 108 ? 8.742 11.742 16.844 1 91.75 108 ASP B C 1
ATOM 2257 O O . ASP B 1 108 ? 8.875 10.547 17.109 1 91.75 108 ASP B O 1
ATOM 2261 N N . VAL B 1 109 ? 7.809 12.227 16.125 1 94.75 109 VAL B N 1
ATOM 2262 C CA . VAL B 1 109 ? 6.855 11.375 15.422 1 94.75 109 VAL B CA 1
ATOM 2263 C C . VAL B 1 109 ? 6.738 11.82 13.961 1 94.75 109 VAL B C 1
ATOM 2265 O O . VAL B 1 109 ? 6.688 13.016 13.672 1 94.75 109 VAL B O 1
ATOM 2268 N N . GLY B 1 110 ? 6.867 10.867 13.109 1 96 110 GLY B N 1
ATOM 2269 C CA . GLY B 1 110 ? 6.621 11.125 11.703 1 96 110 GLY B CA 1
ATOM 2270 C C . GLY B 1 110 ? 5.281 10.594 11.227 1 96 110 GLY B C 1
ATOM 2271 O O . GLY B 1 110 ? 4.805 9.562 11.703 1 96 110 GLY B O 1
ATOM 2272 N N . ILE B 1 111 ? 4.648 11.328 10.328 1 96.44 111 ILE B N 1
ATOM 2273 C CA . ILE B 1 111 ? 3.436 10.867 9.664 1 96.44 111 ILE B CA 1
ATOM 2274 C C . ILE B 1 111 ? 3.566 11.055 8.156 1 96.44 111 ILE B C 1
ATOM 2276 O O . ILE B 1 111 ? 4.281 11.945 7.699 1 96.44 111 ILE B O 1
ATOM 2280 N N . TRP B 1 112 ? 2.875 10.242 7.445 1 97.44 112 TRP B N 1
ATOM 2281 C CA . TRP B 1 112 ? 2.895 10.352 5.992 1 97.44 112 TRP B CA 1
ATOM 2282 C C . TRP B 1 112 ? 1.663 9.695 5.375 1 97.44 112 TRP B C 1
ATOM 2284 O O . TRP B 1 112 ? 1.005 8.875 6.02 1 97.44 112 TRP B O 1
ATOM 2294 N N . HIS B 1 113 ? 1.312 10.125 4.176 1 98.5 113 HIS B N 1
ATOM 2295 C CA . HIS B 1 113 ? 0.36 9.352 3.391 1 98.5 113 HIS B CA 1
ATOM 2296 C C . HIS B 1 113 ? 0.625 9.5 1.896 1 98.5 113 HIS B C 1
ATOM 2298 O O . HIS B 1 113 ? 1.271 10.461 1.469 1 98.5 113 HIS B O 1
ATOM 2304 N N . GLU B 1 114 ? 0.239 8.555 1.167 1 98.81 114 GLU B N 1
ATOM 2305 C CA . GLU B 1 114 ? 0.224 8.477 -0.29 1 98.81 114 GLU B CA 1
ATOM 2306 C C . GLU B 1 114 ? -1.156 8.078 -0.808 1 98.81 114 GLU B C 1
ATOM 2308 O O . GLU B 1 114 ? -1.759 7.125 -0.314 1 98.81 114 GLU B O 1
ATOM 2313 N N . THR B 1 115 ? -1.625 8.859 -1.739 1 98.81 115 THR B N 1
ATOM 2314 C CA . THR B 1 115 ? -2.922 8.609 -2.359 1 98.81 115 THR B CA 1
ATOM 2315 C C . THR B 1 115 ? -2.758 8.273 -3.838 1 98.81 115 THR B C 1
ATOM 2317 O O . THR B 1 115 ? -2.111 9.016 -4.582 1 98.81 115 THR B O 1
ATOM 2320 N N . PHE B 1 116 ? -3.369 7.203 -4.238 1 98.81 116 PHE B N 1
ATOM 2321 C CA . PHE B 1 116 ? -3.324 6.789 -5.637 1 98.81 116 PHE B CA 1
ATOM 2322 C C . PHE B 1 116 ? -4.73 6.695 -6.219 1 98.81 116 PHE B C 1
ATOM 2324 O O . PHE B 1 116 ? -5.566 5.945 -5.711 1 98.81 116 PHE B O 1
ATOM 2331 N N . LEU B 1 117 ? -4.965 7.48 -7.246 1 98.44 117 LEU B N 1
ATOM 2332 C CA . LEU B 1 117 ? -6.207 7.363 -8 1 98.44 117 LEU B CA 1
ATOM 2333 C C . LEU B 1 117 ? -6.094 6.285 -9.07 1 98.44 117 LEU B C 1
ATOM 2335 O O . LEU B 1 117 ? -5.301 6.418 -10.008 1 98.44 117 LEU B O 1
ATOM 2339 N N . VAL B 1 118 ? -6.891 5.223 -8.961 1 98 118 VAL B N 1
ATOM 2340 C CA . VAL B 1 118 ? -6.785 4.078 -9.859 1 98 118 VAL B CA 1
ATOM 2341 C C . VAL B 1 118 ? -8 4.039 -10.789 1 98 118 VAL B C 1
ATOM 2343 O O . VAL B 1 118 ? -9.141 3.959 -10.328 1 98 118 VAL B O 1
ATOM 2346 N N . ARG B 1 119 ? -7.742 4.055 -12.031 1 95.75 119 ARG B N 1
ATOM 2347 C CA . ARG B 1 119 ? -8.812 4.016 -13.023 1 95.75 119 ARG B CA 1
ATOM 2348 C C . ARG B 1 119 ? -9.289 2.586 -13.266 1 95.75 119 ARG B C 1
ATOM 2350 O O . ARG B 1 119 ? -8.586 1.63 -12.914 1 95.75 119 ARG B O 1
ATOM 2357 N N . GLU B 1 120 ? -10.453 2.576 -13.859 1 93.75 120 GLU B N 1
ATOM 2358 C CA . GLU B 1 120 ? -10.969 1.266 -14.25 1 93.75 120 GLU B CA 1
ATOM 2359 C C . GLU B 1 120 ? -10.008 0.55 -15.188 1 93.75 120 GLU B C 1
ATOM 2361 O O . GLU B 1 120 ? -9.5 1.149 -16.141 1 93.75 120 GLU B O 1
ATOM 2366 N N . GLY B 1 121 ? -9.695 -0.716 -14.82 1 92.69 121 GLY B N 1
ATOM 2367 C CA . GLY B 1 121 ? -8.867 -1.532 -15.688 1 92.69 121 GLY B CA 1
ATOM 2368 C C . GLY B 1 121 ? -7.379 -1.309 -15.477 1 92.69 121 GLY B C 1
ATOM 2369 O O . GLY B 1 121 ? -6.551 -1.968 -16.109 1 92.69 121 GLY B O 1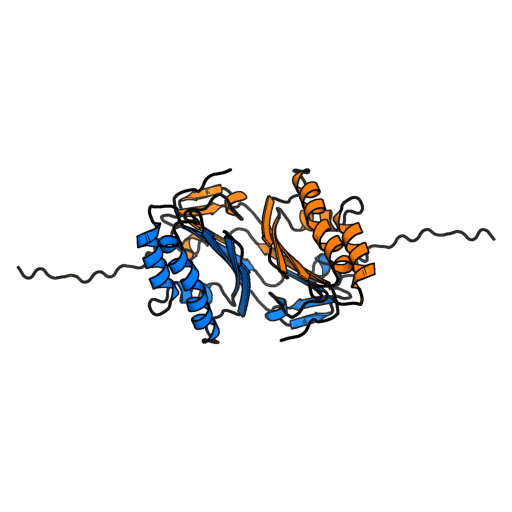
ATOM 2370 N N . GLU B 1 122 ? -7 -0.428 -14.625 1 97 122 GLU B N 1
ATOM 2371 C CA . GLU B 1 122 ? -5.59 -0.125 -14.398 1 97 122 GLU B CA 1
ATOM 2372 C C . GLU B 1 122 ? -5.09 -0.764 -13.109 1 97 122 GLU B C 1
ATOM 2374 O O . GLU B 1 122 ? -4.316 -0.154 -12.367 1 97 122 GLU B O 1
ATOM 2379 N N . TYR B 1 123 ? -5.551 -1.967 -12.867 1 98.19 123 TYR B N 1
ATOM 2380 C CA . TYR B 1 123 ? -5.105 -2.783 -11.742 1 98.19 123 TYR B CA 1
ATOM 2381 C C . TYR B 1 123 ? -5.238 -4.266 -12.055 1 98.19 123 TYR B C 1
ATOM 2383 O O . TYR B 1 123 ? -5.988 -4.652 -12.961 1 98.19 123 TYR B O 1
ATOM 2391 N N . GLU B 1 124 ? -4.531 -5.055 -11.344 1 97.88 124 GLU B N 1
ATOM 2392 C CA . GLU B 1 124 ? -4.77 -6.496 -11.281 1 97.88 124 GLU B CA 1
ATOM 2393 C C . GLU B 1 124 ? -4.398 -7.051 -9.906 1 97.88 124 GLU B C 1
ATOM 2395 O O . GLU B 1 124 ? -3.648 -6.418 -9.156 1 97.88 124 GLU B O 1
ATOM 2400 N N . ALA B 1 125 ? -4.969 -8.148 -9.562 1 98.5 125 ALA B N 1
ATOM 2401 C CA . ALA B 1 125 ? -4.727 -8.773 -8.273 1 98.5 125 ALA B CA 1
ATOM 2402 C C . ALA B 1 125 ? -4.852 -10.297 -8.367 1 98.5 125 ALA B C 1
ATOM 2404 O O . ALA B 1 125 ? -5.574 -10.812 -9.227 1 98.5 125 ALA B O 1
ATOM 2405 N N . VAL B 1 126 ? -4.18 -10.961 -7.508 1 97.69 126 VAL B N 1
ATOM 2406 C CA . VAL B 1 126 ? -4.344 -12.398 -7.359 1 97.69 126 VAL B CA 1
ATOM 2407 C C . VAL B 1 126 ? -4.148 -12.797 -5.898 1 97.69 126 VAL B C 1
ATOM 2409 O O . VAL B 1 126 ? -3.312 -12.211 -5.199 1 97.69 126 VAL B O 1
ATOM 2412 N N . TYR B 1 127 ? -4.918 -13.727 -5.449 1 96.81 127 TYR B N 1
ATOM 2413 C CA . TYR B 1 127 ? -4.91 -14.266 -4.094 1 96.81 127 TYR B CA 1
ATOM 2414 C C . TYR B 1 127 ? -4.91 -15.789 -4.109 1 96.81 127 TYR B C 1
ATOM 2416 O O . TYR B 1 127 ? -5.766 -16.406 -4.746 1 96.81 127 TYR B O 1
ATOM 2424 N N . ASN B 1 128 ? -3.994 -16.312 -3.521 1 95.94 128 ASN B N 1
ATOM 2425 C CA . ASN B 1 128 ? -3.893 -17.766 -3.385 1 95.94 128 ASN B CA 1
ATOM 2426 C C . ASN B 1 128 ? -3.859 -18.188 -1.919 1 95.94 128 ASN B C 1
ATOM 2428 O O . ASN B 1 128 ? -2.941 -17.812 -1.184 1 95.94 128 ASN B O 1
ATOM 2432 N N . ASN B 1 129 ? -4.926 -19.047 -1.522 1 95.06 129 ASN B N 1
ATOM 2433 C CA . ASN B 1 129 ? -5.016 -19.5 -0.142 1 95.06 129 ASN B CA 1
ATOM 2434 C C . ASN B 1 129 ? -5.109 -18.344 0.836 1 95.06 129 ASN B C 1
ATOM 2436 O O . ASN B 1 129 ? -4.398 -18.312 1.842 1 95.06 129 ASN B O 1
ATOM 2440 N N . MET B 1 130 ? -5.906 -17.391 0.519 1 96.25 130 MET B N 1
ATOM 2441 C CA . MET B 1 130 ? -6.098 -16.188 1.321 1 96.25 130 MET B CA 1
ATOM 2442 C C . MET B 1 130 ? -7.562 -16.031 1.72 1 96.25 130 MET B C 1
ATOM 2444 O O . MET B 1 130 ? -8.461 -16.422 0.968 1 96.25 130 MET B O 1
ATOM 2448 N N . PRO B 1 131 ? -7.801 -15.531 2.961 1 95.94 131 PRO B N 1
ATOM 2449 C CA . PRO B 1 131 ? -9.133 -14.961 3.148 1 95.94 131 PRO B CA 1
ATOM 2450 C C . PRO B 1 131 ? -9.375 -13.719 2.283 1 95.94 131 PRO B C 1
ATOM 2452 O O . PRO B 1 131 ? -8.422 -13.141 1.758 1 95.94 131 PRO B O 1
ATOM 2455 N N . PRO B 1 132 ? -10.633 -13.375 2.035 1 96.88 132 PRO B N 1
ATOM 2456 C CA . PRO B 1 132 ? -10.844 -12.109 1.325 1 96.88 132 PRO B CA 1
ATOM 2457 C C . PRO B 1 132 ? -10.086 -10.945 1.963 1 96.88 132 PRO B C 1
ATOM 2459 O O . PRO B 1 132 ? -10.219 -10.703 3.164 1 96.88 132 PRO B O 1
ATOM 2462 N N . THR B 1 133 ? -9.258 -10.25 1.14 1 96.75 133 THR B N 1
ATOM 2463 C CA . THR B 1 133 ? -8.43 -9.148 1.623 1 96.75 133 THR B CA 1
ATOM 2464 C C . THR B 1 133 ? -8.18 -8.133 0.514 1 96.75 133 THR B C 1
ATOM 2466 O O . THR B 1 133 ? -8.25 -8.469 -0.67 1 96.75 133 THR B O 1
ATOM 2469 N N . GLY B 1 134 ? -7.883 -6.852 0.925 1 97.12 134 GLY B N 1
ATOM 2470 C CA . GLY B 1 134 ? -7.625 -5.82 -0.071 1 97.12 134 GLY B CA 1
ATOM 2471 C C . GLY B 1 134 ? -8.742 -5.684 -1.086 1 97.12 134 GLY B C 1
ATOM 2472 O O . GLY B 1 134 ? -9.914 -5.594 -0.716 1 97.12 134 GLY B O 1
ATOM 2473 N N . LEU B 1 135 ? -8.344 -5.719 -2.35 1 97.94 135 LEU B N 1
ATOM 2474 C CA . LEU B 1 135 ? -9.344 -5.656 -3.412 1 97.94 135 LEU B CA 1
ATOM 2475 C C . LEU B 1 135 ? -10.242 -6.891 -3.387 1 97.94 135 LEU B C 1
ATOM 2477 O O . LEU B 1 135 ? -11.391 -6.836 -3.836 1 97.94 135 LEU B O 1
ATOM 2481 N N . GLY B 1 136 ? -9.719 -7.953 -2.881 1 97.44 136 GLY B N 1
ATOM 2482 C CA . GLY B 1 136 ? -10.516 -9.156 -2.762 1 97.44 136 GLY B CA 1
ATOM 2483 C C . GLY B 1 136 ? -11.648 -9.031 -1.76 1 97.44 136 GLY B C 1
ATOM 2484 O O . GLY B 1 136 ? -12.625 -9.781 -1.816 1 97.44 136 GLY B O 1
ATOM 2485 N N . ALA B 1 137 ? -11.508 -8.156 -0.791 1 96.69 137 ALA B N 1
ATOM 2486 C CA . ALA B 1 137 ? -12.562 -7.875 0.178 1 96.69 137 ALA B CA 1
ATOM 2487 C C . ALA B 1 137 ? -13.539 -6.832 -0.359 1 96.69 137 ALA B C 1
ATOM 2489 O O . ALA B 1 137 ? -14.648 -6.691 0.156 1 96.69 137 ALA B O 1
ATOM 2490 N N . VAL B 1 138 ? -13.094 -6.098 -1.339 1 95.88 138 VAL B N 1
ATOM 2491 C CA . VAL B 1 138 ? -13.844 -4.969 -1.889 1 95.88 138 VAL B CA 1
ATOM 2492 C C . VAL B 1 138 ? -14.672 -5.434 -3.082 1 95.88 138 VAL B C 1
ATOM 2494 O O . VAL B 1 138 ? -15.852 -5.074 -3.207 1 95.88 138 VAL B O 1
ATOM 2497 N N . GLY B 1 139 ? -14.062 -6.191 -3.879 1 96.56 139 GLY B N 1
ATOM 2498 C CA . GLY B 1 139 ? -14.664 -6.574 -5.145 1 96.56 139 GLY B CA 1
ATOM 2499 C C . GLY B 1 139 ? -15.211 -7.992 -5.145 1 96.56 139 GLY B C 1
ATOM 2500 O O . GLY B 1 139 ? -15.391 -8.594 -4.082 1 96.56 139 GLY B O 1
ATOM 2501 N N . GLU B 1 140 ? -15.578 -8.383 -6.391 1 97.12 140 GLU B N 1
ATOM 2502 C CA . GLU B 1 140 ? -16.031 -9.758 -6.602 1 97.12 140 GLU B CA 1
ATOM 2503 C C . GLU B 1 140 ? -14.852 -10.695 -6.852 1 97.12 140 GLU B C 1
ATOM 2505 O O . GLU B 1 140 ? -14.008 -10.422 -7.707 1 97.12 140 GLU B O 1
ATOM 2510 N N . LEU B 1 141 ? -14.797 -11.758 -6.102 1 97.5 141 LEU B N 1
ATOM 2511 C CA . LEU B 1 141 ? -13.758 -12.758 -6.316 1 97.5 141 LEU B CA 1
ATOM 2512 C C . LEU B 1 141 ? -14.164 -13.734 -7.414 1 97.5 141 LEU B C 1
ATOM 2514 O O . LEU B 1 141 ? -15.273 -14.266 -7.398 1 97.5 141 LEU B O 1
ATOM 2518 N N . VAL B 1 142 ? -13.328 -13.914 -8.352 1 96.5 142 VAL B N 1
ATOM 2519 C CA . VAL B 1 142 ? -13.531 -14.867 -9.438 1 96.5 142 VAL B CA 1
ATOM 2520 C C . VAL B 1 142 ? -12.289 -15.727 -9.617 1 96.5 142 VAL B C 1
ATOM 2522 O O . VAL B 1 142 ? -11.18 -15.312 -9.266 1 96.5 142 VAL B O 1
ATOM 2525 N N . PRO B 1 143 ? -12.422 -16.969 -10.078 1 96.06 143 PRO B N 1
ATOM 2526 C CA . PRO B 1 143 ? -11.234 -17.812 -10.297 1 96.06 143 PRO B CA 1
ATOM 2527 C C . PRO B 1 143 ? -10.195 -17.141 -11.188 1 96.06 143 PRO B C 1
ATOM 2529 O O . PRO B 1 143 ? -10.547 -16.5 -12.18 1 96.06 143 PRO B O 1
ATOM 2532 N N . ALA B 1 144 ? -8.961 -17.172 -10.766 1 95.25 144 ALA B N 1
ATOM 2533 C CA . ALA B 1 144 ? -7.867 -16.656 -11.586 1 95.25 144 ALA B CA 1
ATOM 2534 C C . ALA B 1 144 ? -7.41 -17.688 -12.602 1 95.25 144 ALA B C 1
ATOM 2536 O O . ALA B 1 144 ? -6.27 -18.156 -12.555 1 95.25 144 ALA B O 1
ATOM 2537 N N . SER B 1 145 ? -8.266 -18.062 -13.516 1 92.94 145 SER B N 1
ATOM 2538 C CA . SER B 1 145 ? -8.008 -19.047 -14.555 1 92.94 145 SER B CA 1
ATOM 2539 C C . SER B 1 145 ? -8.344 -18.5 -15.938 1 92.94 145 SER B C 1
ATOM 2541 O O . SER B 1 145 ? -8.859 -17.391 -16.062 1 92.94 145 SER B O 1
ATOM 2543 N N . GLY B 1 146 ? -7.879 -19.281 -16.969 1 92.12 146 GLY B N 1
ATOM 2544 C CA . GLY B 1 146 ? -8.125 -18.797 -18.312 1 92.12 146 GLY B CA 1
ATOM 2545 C C . GLY B 1 146 ? -7.469 -17.453 -18.594 1 92.12 146 GLY B C 1
ATOM 2546 O O . GLY B 1 146 ? -6.27 -17.281 -18.375 1 92.12 146 GLY B O 1
ATOM 2547 N N . ARG B 1 147 ? -8.258 -16.438 -18.984 1 90 147 ARG B N 1
ATOM 2548 C CA . ARG B 1 147 ? -7.754 -15.102 -19.297 1 90 147 ARG B CA 1
ATOM 2549 C C . ARG B 1 147 ? -7.188 -14.422 -18.062 1 90 147 ARG B C 1
ATOM 2551 O O . ARG B 1 147 ? -6.383 -13.492 -18.172 1 90 147 ARG B O 1
ATOM 2558 N N . HIS B 1 148 ? -7.602 -14.93 -16.953 1 92.81 148 HIS B N 1
ATOM 2559 C CA . HIS B 1 148 ? -7.199 -14.281 -15.703 1 92.81 148 HIS B CA 1
ATOM 2560 C C . HIS B 1 148 ? -6.012 -14.992 -15.07 1 92.81 148 HIS B C 1
ATOM 2562 O O . HIS B 1 148 ? -5.633 -14.688 -13.938 1 92.81 148 HIS B O 1
ATOM 2568 N N . GLU B 1 149 ? -5.43 -15.898 -15.766 1 91.75 149 GLU B N 1
ATOM 2569 C CA . GLU B 1 149 ? -4.332 -16.688 -15.203 1 91.75 149 GLU B CA 1
ATOM 2570 C C . GLU B 1 149 ? -3.076 -15.836 -15.031 1 91.75 149 GLU B C 1
ATOM 2572 O O . GLU B 1 149 ? -2.369 -15.953 -14.031 1 91.75 149 GLU B O 1
ATOM 2577 N N . THR B 1 150 ? -2.838 -14.984 -16.047 1 92.12 150 THR B N 1
ATOM 2578 C CA . THR B 1 150 ? -1.626 -14.172 -16.031 1 92.12 150 THR B CA 1
ATOM 2579 C C . THR B 1 150 ? -1.937 -12.75 -15.594 1 92.12 150 THR B C 1
ATOM 2581 O O . THR B 1 150 ? -3.072 -12.281 -15.727 1 92.12 150 THR B O 1
ATOM 2584 N N . ALA B 1 151 ? -0.914 -12.086 -15.117 1 93.31 151 ALA B N 1
ATOM 2585 C CA . ALA B 1 151 ? -1.083 -10.688 -14.727 1 93.31 151 ALA B CA 1
ATOM 2586 C C . ALA B 1 151 ? -1.508 -9.828 -15.914 1 93.31 151 ALA B C 1
ATOM 2588 O O . ALA B 1 151 ? -2.42 -9.008 -15.805 1 93.31 151 ALA B O 1
ATOM 2589 N N . SER B 1 152 ? -0.82 -10.023 -17.016 1 92.56 152 SER B N 1
ATOM 2590 C CA . SER B 1 152 ? -1.166 -9.289 -18.234 1 92.56 152 SER B CA 1
ATOM 2591 C C . SER B 1 152 ? -2.604 -9.57 -18.656 1 92.56 152 SER B C 1
ATOM 2593 O O . SER B 1 152 ? -3.299 -8.672 -19.141 1 92.56 152 SER B O 1
ATOM 2595 N N . GLY B 1 153 ? -3.025 -10.852 -18.5 1 91.94 153 GLY B N 1
ATOM 2596 C CA . GLY B 1 153 ? -4.41 -11.188 -18.766 1 91.94 153 GLY B CA 1
ATOM 2597 C C . GLY B 1 153 ? -5.391 -10.469 -17.859 1 91.94 153 GLY B C 1
ATOM 2598 O O . GLY B 1 153 ? -6.422 -9.977 -18.328 1 91.94 153 GLY B O 1
ATOM 2599 N N . ARG B 1 154 ? -5.051 -10.375 -16.641 1 93.06 154 ARG B N 1
ATOM 2600 C CA . ARG B 1 154 ? -5.906 -9.719 -15.664 1 93.06 154 ARG B CA 1
ATOM 2601 C C . ARG B 1 154 ? -5.957 -8.219 -15.898 1 93.06 154 ARG B C 1
ATOM 2603 O O . ARG B 1 154 ? -6.93 -7.559 -15.523 1 93.06 154 ARG B O 1
ATOM 2610 N N . LEU B 1 155 ? -4.918 -7.656 -16.578 1 92.62 155 LEU B N 1
ATOM 2611 C CA . LEU B 1 155 ? -4.895 -6.246 -16.938 1 92.62 155 LEU B CA 1
ATOM 2612 C C . LEU B 1 155 ? -5.629 -6.008 -18.25 1 92.62 155 LEU B C 1
ATOM 2614 O O . LEU B 1 155 ? -5.793 -4.863 -18.688 1 92.62 155 LEU B O 1
ATOM 2618 N N . GLY B 1 156 ? -6.09 -7.125 -18.844 1 87.31 156 GLY B N 1
ATOM 2619 C CA . GLY B 1 156 ? -6.797 -7.023 -20.109 1 87.31 156 GLY B CA 1
ATOM 2620 C C . GLY B 1 156 ? -5.867 -6.812 -21.297 1 87.31 156 GLY B C 1
ATOM 2621 O O . GLY B 1 156 ? -6.297 -6.34 -22.359 1 87.31 156 GLY B O 1
ATOM 2622 N N . ARG B 1 157 ? -4.625 -7.066 -21.109 1 85.19 157 ARG B N 1
ATOM 2623 C CA . ARG B 1 157 ? -3.652 -6.824 -22.156 1 85.19 157 ARG B CA 1
ATOM 2624 C C . ARG B 1 157 ? -3.516 -8.039 -23.078 1 85.19 157 ARG B C 1
ATOM 2626 O O . ARG B 1 157 ? -3.088 -7.918 -24.219 1 85.19 157 ARG B O 1
ATOM 2633 N N . THR B 1 158 ? -3.725 -9.211 -22.547 1 81.5 158 THR B N 1
ATOM 2634 C CA . THR B 1 158 ? -3.66 -10.453 -23.312 1 81.5 158 THR B CA 1
ATOM 2635 C C . THR B 1 158 ? -4.875 -11.328 -23.016 1 81.5 158 THR B C 1
ATOM 2637 O O . THR B 1 158 ? -5.594 -11.102 -22.047 1 81.5 158 THR B O 1
ATOM 2640 N N . ASP B 1 159 ? -5.238 -12.164 -24 1 70.69 159 ASP B N 1
ATOM 2641 C CA . ASP B 1 159 ? -6.344 -13.094 -23.812 1 70.69 159 ASP B CA 1
ATOM 2642 C C . ASP B 1 159 ? -5.93 -14.258 -22.906 1 70.69 159 ASP B C 1
ATOM 2644 O O . ASP B 1 159 ? -6.621 -15.273 -22.844 1 70.69 159 ASP B O 1
ATOM 2648 N N . GLY B 1 160 ? -5.215 -14.086 -21.984 1 56.84 160 GLY B N 1
ATOM 2649 C CA . GLY B 1 160 ? -4.863 -15.055 -20.969 1 56.84 160 GLY B CA 1
ATOM 2650 C C . GLY B 1 160 ? -3.979 -16.172 -21.484 1 56.84 160 GLY B C 1
ATOM 2651 O O . GLY B 1 160 ? -3.564 -17.047 -20.719 1 56.84 160 GLY B O 1
ATOM 2652 N N . ASP B 1 161 ? -3.984 -16.547 -22.797 1 47.22 161 ASP B N 1
ATOM 2653 C CA . ASP B 1 161 ? -3.326 -17.75 -23.297 1 47.22 161 ASP B CA 1
ATOM 2654 C C . ASP B 1 161 ? -1.827 -17.703 -23 1 47.22 161 ASP B C 1
ATOM 2656 O O . ASP B 1 161 ? -1.074 -18.547 -23.5 1 47.22 161 ASP B O 1
ATOM 2660 N N . GLY B 1 162 ? -1.343 -16.719 -22.5 1 43.78 162 GLY B N 1
ATOM 2661 C CA . GLY B 1 162 ? 0.111 -16.75 -22.469 1 43.78 162 GLY B CA 1
ATOM 2662 C C . GLY B 1 162 ? 0.666 -17.734 -21.453 1 43.78 162 GLY B C 1
ATOM 2663 O O . GLY B 1 162 ? 1.114 -17.328 -20.375 1 43.78 162 GLY B O 1
ATOM 2664 N N . THR B 1 163 ? 0.14 -18.828 -21.281 1 42.78 163 THR B N 1
ATOM 2665 C CA . THR B 1 163 ? 0.716 -19.906 -20.484 1 42.78 163 THR B CA 1
ATOM 2666 C C . THR B 1 163 ? 2.219 -20.016 -20.719 1 42.78 163 THR B C 1
ATOM 2668 O O . THR B 1 163 ? 2.678 -19.938 -21.859 1 42.78 163 THR B O 1
ATOM 2671 N N . PRO B 1 164 ? 3.062 -19.844 -19.672 1 40.03 164 PRO B N 1
ATOM 2672 C CA . PRO B 1 164 ? 4.426 -20.266 -20 1 40.03 164 PRO B CA 1
ATOM 2673 C C . PRO B 1 164 ? 4.461 -21.609 -20.719 1 40.03 164 PRO B C 1
ATOM 2675 O O . PRO B 1 164 ? 3.738 -22.531 -20.344 1 40.03 164 PRO B O 1
ATOM 2678 N N . VAL B 1 165 ? 4.469 -21.672 -22.062 1 33.97 165 VAL B N 1
ATOM 2679 C CA . VAL B 1 165 ? 4.664 -22.875 -22.859 1 33.97 165 VAL B CA 1
ATOM 2680 C C . VAL B 1 165 ? 5.703 -23.766 -22.203 1 33.97 165 VAL B C 1
ATOM 2682 O O . VAL B 1 165 ? 6.852 -23.359 -22 1 33.97 165 VAL B O 1
ATOM 2685 N N . ASP B 1 166 ? 5.293 -24.656 -21.312 1 34.06 166 ASP B N 1
ATOM 2686 C CA . ASP B 1 166 ? 6.168 -25.766 -20.969 1 34.06 166 ASP B CA 1
ATOM 2687 C C . ASP B 1 166 ? 6.758 -26.422 -22.219 1 34.06 166 ASP B C 1
ATOM 2689 O O . ASP B 1 166 ? 6.027 -26.984 -23.031 1 34.06 166 ASP B O 1
ATOM 2693 N N . THR B 1 167 ? 7.699 -25.906 -22.906 1 33.19 167 THR B N 1
ATOM 2694 C CA . THR B 1 167 ? 8.367 -26.609 -24 1 33.19 167 THR B CA 1
ATOM 2695 C C . THR B 1 167 ? 8.875 -27.969 -23.531 1 33.19 167 THR B C 1
ATOM 2697 O O . THR B 1 167 ? 9.891 -28.062 -22.828 1 33.19 167 THR B O 1
ATOM 2700 N N . GLY B 1 168 ? 8.102 -28.891 -22.953 1 31.05 168 GLY B N 1
ATOM 2701 C CA . GLY B 1 168 ? 8.492 -30.266 -22.75 1 31.05 168 GLY B CA 1
ATOM 2702 C C . GLY B 1 168 ? 9.102 -30.906 -23.984 1 31.05 168 GLY B C 1
ATOM 2703 O O . GLY B 1 168 ? 8.781 -30.516 -25.109 1 31.05 168 GLY B O 1
ATOM 2704 N N . GLY B 1 169 ? 10.414 -31.438 -23.969 1 32.91 169 GLY B N 1
ATOM 2705 C CA . GLY B 1 169 ? 11.281 -32.188 -24.844 1 32.91 169 GLY B CA 1
ATOM 2706 C C . GLY B 1 169 ? 10.602 -33.406 -25.453 1 32.91 169 GLY B C 1
ATOM 2707 O O . GLY B 1 169 ? 9.797 -34.062 -24.797 1 32.91 169 GLY B O 1
ATOM 2708 N N . ASP B 1 170 ? 10.164 -33.438 -26.688 1 34.28 170 ASP B N 1
ATOM 2709 C CA . ASP B 1 170 ? 9.781 -34.531 -27.594 1 34.28 170 ASP B CA 1
ATOM 2710 C C . ASP B 1 170 ? 10.688 -35.75 -27.406 1 34.28 170 ASP B C 1
ATOM 2712 O O . ASP B 1 170 ? 11.883 -35.688 -27.734 1 34.28 170 ASP B O 1
ATOM 2716 N N . ARG B 1 171 ? 10.789 -36.531 -26.281 1 35.59 171 ARG B N 1
ATOM 2717 C CA . ARG B 1 171 ? 11.414 -37.844 -26.312 1 35.59 171 ARG B CA 1
ATOM 2718 C C . ARG B 1 171 ? 10.812 -38.719 -27.406 1 35.59 171 ARG B C 1
ATOM 2720 O O . ARG B 1 171 ? 9.625 -39.062 -27.375 1 35.59 171 ARG B O 1
ATOM 2727 N N . ARG B 1 172 ? 11.273 -38.594 -28.688 1 35.25 172 ARG B N 1
ATOM 2728 C CA . ARG B 1 172 ? 11.164 -39.531 -29.797 1 35.25 172 ARG B CA 1
ATOM 2729 C C . ARG B 1 172 ? 11.406 -40.969 -29.328 1 35.25 172 ARG B C 1
ATOM 2731 O O . ARG B 1 172 ? 12.484 -41.281 -28.812 1 35.25 172 ARG B O 1
ATOM 2738 N N . ASP B 1 173 ? 10.367 -41.531 -28.719 1 29.02 173 ASP B N 1
ATOM 2739 C CA . ASP B 1 173 ? 10.367 -43 -28.656 1 29.02 173 ASP B CA 1
ATOM 2740 C C . ASP B 1 173 ? 10.781 -43.625 -30 1 29.02 173 ASP B C 1
ATOM 2742 O O . ASP B 1 173 ? 10.117 -43.406 -31.016 1 29.02 173 ASP B O 1
ATOM 2746 N N . SER B 1 174 ? 12.086 -43.562 -30.312 1 29.48 174 SER B N 1
ATOM 2747 C CA . SER B 1 174 ? 12.68 -44.469 -31.281 1 29.48 174 SER B CA 1
ATOM 2748 C C . SER B 1 174 ? 12.227 -45.906 -31.047 1 29.48 174 SER B C 1
ATOM 2750 O O . SER B 1 174 ? 12.594 -46.531 -30.031 1 29.48 174 SER B O 1
ATOM 2752 N N . THR B 1 175 ? 10.875 -46.188 -31.188 1 26.33 175 THR B N 1
ATOM 2753 C CA . THR B 1 175 ? 10.656 -47.562 -31.688 1 26.33 175 THR B CA 1
ATOM 2754 C C . THR B 1 175 ? 11.164 -47.688 -33.125 1 26.33 175 THR B C 1
ATOM 2756 O O . THR B 1 175 ? 10.953 -46.812 -33.938 1 26.33 175 THR B O 1
#

InterPro domains:
  IPR025444 Monooxygenase af470-like [PF13826] (17-135)

Secondary structure (DSSP, 8-state):
----EEEEEEEE--S-EEEEEEEEEES-TT-HHHHHHHHHHHHHHHHHHHH-TTS-EEEEEEEE-SSEEEEEEEES-HHHHHHHHH-TTSSHHHHHHHHHHHTTTT-SEEEEEEEEEE-TTSEEEEEEEE-S-THHHHSEEEE--GGGSSHHHHTTSS-S---------------/----EEEEEEEE--S-EEEEEEEEEES-TT-HHHHHHHHHHHHHHHHHHHT-TTS-EEEEEEEE-SSEEEEEEEES-HHHHHHHHH-TTSSHHHHHHHHHHHTTTT-SEEEEEEEEEE-TTSEEEEEEEE-S-THHHHSEEEE--GGGSSHHHHTTSS-S---------------

Nearest PDB structures (foldseek):
  1iuj-assembly1_B  TM=5.703E-01  e=3.169E-04  Thermus thermophilus
  2zdo-assembly2_C  TM=5.270E-01  e=2.013E-03  Staphylococcus aureus
  4x4p-assembly6_E  TM=4.111E-01  e=1.536E-01  Archaeoglobus fulgidus DSM 4304
  4x4p-assembly5_C  TM=3.885E-01  e=3.519E-01  Archaeoglobus fulgidus DSM 4304
  4x4o-assembly2_C  TM=2.939E-01  e=3.098E-01  Archaeoglobus fulgidus DSM 4304

Solvent-accessible surface area (backbone atoms only — not comparable to full-atom values): 18764 Å² total; per-residue (Å²): 124,78,58,66,39,77,48,53,27,22,44,51,65,82,58,51,36,24,46,38,37,36,35,40,33,52,66,38,76,85,46,48,85,70,42,48,64,63,60,58,47,51,62,55,40,49,53,56,46,70,72,35,90,82,44,34,72,62,43,78,44,79,37,66,47,94,45,45,37,38,37,43,31,34,27,55,34,65,65,35,53,51,51,51,55,66,29,77,88,41,63,49,36,60,50,51,52,50,43,51,71,68,37,65,84,64,42,44,45,14,42,36,39,40,38,35,49,32,51,61,67,33,41,37,46,40,35,28,21,35,42,72,46,71,60,39,57,62,29,49,68,42,72,35,48,65,37,38,54,37,68,54,16,46,43,66,75,42,82,20,73,78,57,81,76,76,80,73,79,82,78,75,76,80,120,123,80,59,66,38,75,47,55,27,23,43,50,64,82,57,53,35,23,46,37,36,38,35,40,32,52,65,39,78,84,45,48,85,68,41,47,65,64,59,56,46,52,61,56,40,48,53,56,46,71,72,34,88,82,44,34,73,62,44,77,44,79,38,66,48,94,45,44,35,39,36,44,32,35,26,55,34,66,64,35,54,51,50,50,55,65,28,79,87,42,63,49,35,60,50,51,53,50,44,51,71,67,37,64,84,65,41,42,45,14,42,37,39,40,39,37,50,33,50,61,66,32,41,37,45,42,34,30,23,37,42,72,45,70,59,39,56,62,28,49,69,41,72,35,48,66,37,36,54,36,68,54,16,46,43,66,74,41,80,18,75,76,57,82,74,76,79,72,79,80,77,74,75,81,120

Sequence (350 aa):
MTGVIPERVTARVDGTFVVFRIGMRINSLWKVHRWLPVFLSMPRMLRELEADPESGLLETQASLGLREQTLTQYWESFEHLESYARDPDAEHLPAWKAFNRRVGEGGDVGIWHETFLVREGEYEAVYNNMPPTGLGAVGELVPASGRHETASGRLGRTDGDGTPVDTGGDRRDSTMTGVIPERVTARVDGTFVVFRIGMRINSLWKVHRWLPVFLSMPRMLRELEADPESGLLETQASLGLREQTLTQYWESFEHLESYARDPDAEHLPAWKAFNRRVGEGGDVGIWHETFLVREGEYEAVYNNMPPTGLGAVGELVPASGRHETASGRLGRTDGDGTPVDTGGDRRDST

Foldseek 3Di:
DQAFDAAKKKFDDPWKKKKKKKKKFAQDLPPCVLCVLVVVLVVQQVVVCVVDPPLQWQAWDWDDDDGMTMIITMGNDVVSVVCQCPDPPGSNVVSVVVNCVRVVPPVRMDMDMDMDIAGHLRDIDMDHRGRQHDSSSRGPIDHCDQLNVDRCSRSVNDRRPPPPPPPPDPPPPPD/DQAFDAAKKKFDDPWKKKKKKKKKFAQALPPCVLCVLVVVLVVQQVVVCVVDPPLQWQAWDWDDDDGMTMIITMGNDVVSVVCQCPDPPGSNVVSVVVNCVRVVPPVRMDMDMDMDIAGHLRDIDMDHRGRQHDSSSRGPIDHCDQLNVDRCSRSVNDRNPVPVPPPPDPPPPPD

Organism: NCBI:txid1816183

pLDDT: mean 88.25, std 18.31, range [25.66, 98.88]

Radius of gyration: 22.33 Å; Cα contacts (8 Å, |Δi|>4): 667; chains: 2; bounding box: 44×99×57 Å